Protein AF-A0A7V9GVI2-F1 (afdb_monomer_lite)

Foldseek 3Di:
DDDDDDDPDPDPVVVVVVVQWQKFKEKEWEFADAQVLLVVLLVQLQVLCVVLVKHWPDKDWDDDPVGIKIKTKIKGFPVCVVVSVVSSCVSGPTPDMDMDMDTCSVVLVVLVVQLVVLVVVLVVLVVVLVVDPDPVSNVVSVVVNVVSVVSNVVSVVVNVVSVRSRRIYMYMYIYGHCPDPPDDVPDPPVVPVVVVVVVVVVVVVVVVVVVVVVVVVVVVVVVVVVVVVVVVPPPD

pLDDT: mean 81.32, std 19.32, range [38.66, 98.62]

Structure (mmCIF, N/CA/C/O backbone):
data_AF-A0A7V9GVI2-F1
#
_entry.id   AF-A0A7V9GVI2-F1
#
loop_
_atom_site.group_PDB
_atom_site.id
_atom_site.type_symbol
_atom_site.label_atom_id
_atom_site.label_alt_id
_atom_site.label_comp_id
_atom_site.label_asym_id
_atom_site.label_entity_id
_atom_site.label_seq_id
_atom_site.pdbx_PDB_ins_code
_atom_site.Cartn_x
_atom_site.Cartn_y
_atom_s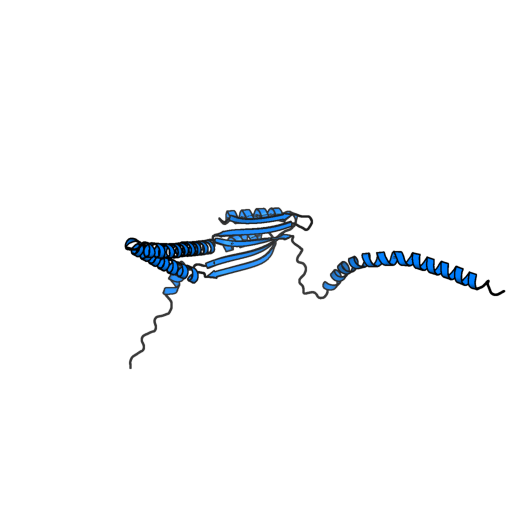ite.Cartn_z
_atom_site.occupancy
_atom_site.B_iso_or_equiv
_atom_site.auth_seq_id
_atom_site.auth_comp_id
_atom_site.auth_asym_id
_atom_site.auth_atom_id
_atom_site.pdbx_PDB_model_num
ATOM 1 N N . MET A 1 1 ? 3.889 -54.927 27.445 1.00 49.50 1 MET A N 1
ATOM 2 C CA . MET A 1 1 ? 4.567 -54.287 26.298 1.00 49.50 1 MET A CA 1
ATOM 3 C C . MET A 1 1 ? 3.510 -53.467 25.580 1.00 49.50 1 MET A C 1
ATOM 5 O O . MET A 1 1 ? 2.659 -54.050 24.928 1.00 49.50 1 MET A O 1
ATOM 9 N N . ILE A 1 2 ? 3.454 -52.160 25.838 1.00 49.53 2 ILE A N 1
ATOM 10 C CA . ILE A 1 2 ? 2.466 -51.256 25.232 1.00 49.53 2 ILE A CA 1
ATOM 11 C C . ILE A 1 2 ? 3.161 -50.657 24.010 1.00 49.53 2 ILE A C 1
ATOM 13 O O . ILE A 1 2 ? 4.188 -49.998 24.161 1.00 49.53 2 ILE A O 1
ATOM 17 N N . LEU A 1 3 ? 2.673 -50.986 22.814 1.00 59.88 3 LEU A N 1
ATOM 18 C CA . LEU A 1 3 ? 3.156 -50.400 21.564 1.00 59.88 3 LEU A CA 1
ATOM 19 C C . LEU A 1 3 ? 2.830 -48.896 21.579 1.00 59.88 3 LEU A C 1
ATOM 21 O O . LEU A 1 3 ? 1.688 -48.555 21.887 1.00 59.88 3 LEU A O 1
ATOM 25 N N . PRO A 1 4 ? 3.788 -47.998 21.293 1.00 61.03 4 PRO A N 1
ATOM 26 C CA . PRO A 1 4 ? 3.480 -46.581 21.145 1.00 61.03 4 PRO A CA 1
ATOM 27 C C . PRO A 1 4 ? 2.526 -46.395 19.960 1.00 61.03 4 PRO A C 1
ATOM 29 O O . PRO A 1 4 ? 2.734 -46.989 18.900 1.00 61.03 4 PRO A O 1
ATOM 32 N N . GLU A 1 5 ? 1.473 -45.598 20.150 1.00 64.69 5 GLU A N 1
ATOM 33 C CA . GLU A 1 5 ? 0.549 -45.270 19.066 1.00 64.69 5 GLU A CA 1
ATOM 34 C C . GLU A 1 5 ? 1.287 -44.562 17.920 1.00 64.69 5 GLU A C 1
ATOM 36 O O . GLU A 1 5 ? 2.210 -43.775 18.169 1.00 64.69 5 GLU A O 1
ATOM 41 N N . PRO A 1 6 ? 0.911 -44.842 16.659 1.00 70.12 6 PRO A N 1
ATOM 42 C CA . PRO A 1 6 ? 1.499 -44.175 15.512 1.00 70.12 6 PRO A CA 1
ATOM 43 C C . PRO A 1 6 ? 1.238 -42.672 15.607 1.00 70.12 6 PRO A C 1
ATOM 45 O O . PRO A 1 6 ? 0.098 -42.223 15.715 1.00 70.12 6 PRO A O 1
ATOM 48 N N . VAL A 1 7 ? 2.316 -41.893 15.554 1.00 68.88 7 VAL A N 1
ATOM 49 C CA . VAL A 1 7 ? 2.248 -40.435 15.455 1.00 68.88 7 VAL A CA 1
ATOM 50 C C . VAL A 1 7 ? 1.474 -40.096 14.173 1.00 68.88 7 VAL A C 1
ATOM 52 O O . VAL A 1 7 ? 1.856 -40.600 13.111 1.00 68.88 7 VAL A O 1
ATOM 55 N N . PRO A 1 8 ? 0.391 -39.297 14.227 1.00 63.84 8 PRO A N 1
ATOM 56 C CA . PRO A 1 8 ? -0.329 -38.915 13.020 1.00 63.84 8 PRO A CA 1
ATOM 57 C C . PRO A 1 8 ? 0.618 -38.162 12.070 1.00 63.84 8 PRO A C 1
ATOM 59 O O . PRO A 1 8 ? 1.460 -37.384 12.535 1.00 63.84 8 PRO A O 1
ATOM 62 N N . PRO A 1 9 ? 0.522 -38.396 10.748 1.00 61.12 9 PRO A N 1
ATOM 63 C CA . PRO A 1 9 ? 1.371 -37.724 9.778 1.00 61.12 9 PRO A CA 1
ATOM 64 C C . PRO A 1 9 ? 1.154 -36.205 9.867 1.00 61.12 9 PRO A C 1
ATOM 66 O O . PRO A 1 9 ? 0.009 -35.748 9.892 1.00 61.12 9 PRO A O 1
ATOM 69 N N . PRO A 1 10 ? 2.223 -35.395 9.918 1.00 55.84 10 PRO A N 1
ATOM 70 C CA . PRO A 1 10 ? 2.070 -33.953 9.888 1.00 55.84 10 PRO A CA 1
ATOM 71 C C . PRO A 1 10 ? 1.586 -33.520 8.498 1.00 55.84 10 PRO A C 1
ATOM 73 O O . PRO A 1 10 ? 2.319 -33.664 7.522 1.00 55.84 10 PRO A O 1
ATOM 76 N N . GLY A 1 11 ? 0.389 -32.925 8.423 1.00 49.78 11 GLY A N 1
ATOM 77 C CA . GLY A 1 11 ? 0.140 -31.890 7.418 1.00 49.78 11 GLY A CA 1
ATOM 78 C C . GLY A 1 11 ? -1.097 -31.953 6.526 1.00 49.78 11 GLY A C 1
ATOM 79 O O . GLY A 1 11 ? -0.977 -31.580 5.363 1.00 49.78 11 GLY A O 1
ATOM 80 N N . GLU A 1 12 ? -2.284 -32.290 7.034 1.00 40.03 12 GLU A N 1
ATOM 81 C CA . GLU A 1 12 ? -3.529 -31.959 6.306 1.00 40.03 12 GLU A CA 1
ATOM 82 C C . GLU A 1 12 ? -3.992 -30.498 6.534 1.00 40.03 12 GLU A C 1
ATOM 84 O O . GLU A 1 12 ? -4.690 -29.938 5.692 1.00 40.03 12 GLU A O 1
ATOM 89 N N . ASP A 1 13 ? -3.491 -29.811 7.572 1.00 45.03 13 ASP A N 1
ATOM 90 C CA . ASP A 1 13 ? -3.819 -28.398 7.867 1.00 45.03 13 ASP A CA 1
ATOM 91 C C . ASP A 1 13 ? -3.074 -27.361 6.995 1.00 45.03 13 ASP A C 1
ATOM 93 O O . ASP A 1 13 ? -3.404 -26.172 7.006 1.00 45.03 13 ASP A O 1
ATOM 97 N N . PHE A 1 14 ? -2.073 -27.760 6.200 1.00 43.06 14 PHE A N 1
ATOM 98 C CA . PHE A 1 14 ? -1.334 -26.806 5.354 1.00 43.06 14 PHE A CA 1
ATOM 99 C C . PHE A 1 14 ? -2.111 -26.372 4.099 1.00 43.06 14 PHE A C 1
ATOM 101 O O . PHE A 1 14 ? -1.816 -25.315 3.537 1.00 43.06 14 PHE A O 1
ATOM 108 N N . ALA A 1 15 ? -3.118 -27.143 3.674 1.00 43.28 15 ALA A N 1
ATOM 109 C CA . ALA A 1 15 ? -3.916 -26.837 2.485 1.00 43.28 15 ALA A CA 1
ATOM 110 C C . ALA A 1 15 ? -4.939 -25.708 2.726 1.00 43.28 15 ALA A C 1
ATOM 112 O O . ALA A 1 15 ? -5.189 -24.893 1.833 1.00 43.28 15 ALA A O 1
ATOM 113 N N . ASP A 1 16 ? -5.478 -25.590 3.944 1.00 46.56 16 ASP A N 1
ATOM 114 C CA . ASP A 1 16 ? -6.383 -24.490 4.304 1.00 46.56 16 ASP A CA 1
ATOM 115 C C . ASP A 1 16 ? -5.634 -23.193 4.653 1.00 46.56 16 ASP A C 1
ATOM 117 O O . ASP A 1 16 ? -6.154 -22.094 4.432 1.00 46.56 16 ASP A O 1
ATOM 121 N N . GLY A 1 17 ? -4.364 -23.297 5.063 1.00 48.38 17 GLY A N 1
ATOM 122 C CA . GLY A 1 17 ? -3.463 -22.156 5.237 1.00 48.38 17 GLY A CA 1
ATOM 123 C C . GLY A 1 17 ? -3.070 -21.455 3.926 1.00 48.38 17 GLY A C 1
ATOM 124 O O . GLY A 1 17 ? -2.819 -20.251 3.927 1.00 48.38 17 GLY A O 1
ATOM 125 N N . GLU A 1 18 ? -3.046 -22.153 2.782 1.00 51.19 18 GLU A N 1
ATOM 126 C CA . GLU A 1 18 ? -2.760 -21.537 1.471 1.00 51.19 18 GLU A CA 1
ATOM 127 C C . GLU A 1 18 ? -3.859 -20.556 1.034 1.00 51.19 18 GLU A C 1
ATOM 129 O O . GLU A 1 18 ? -3.563 -19.479 0.516 1.00 51.19 18 GLU A O 1
ATOM 134 N N . ARG A 1 19 ? -5.134 -20.889 1.283 1.00 53.81 19 ARG A N 1
ATOM 135 C CA . ARG A 1 19 ? -6.287 -20.089 0.825 1.00 53.81 19 ARG A CA 1
ATOM 136 C C . ARG A 1 19 ? -6.527 -18.818 1.641 1.00 53.81 19 ARG A C 1
ATOM 138 O O . ARG A 1 19 ? -7.254 -17.938 1.184 1.00 53.81 19 ARG A O 1
ATOM 145 N N . GLN A 1 20 ? -5.907 -18.695 2.816 1.00 69.50 20 GLN A N 1
ATOM 146 C CA . GLN A 1 20 ? -6.012 -17.509 3.676 1.00 69.50 20 GLN A CA 1
ATOM 147 C C . GLN A 1 20 ? -4.724 -16.684 3.758 1.00 69.50 20 GLN A C 1
ATOM 149 O O . GLN A 1 20 ? -4.713 -15.641 4.420 1.00 69.50 20 GLN A O 1
ATOM 154 N N . ARG A 1 21 ? -3.649 -17.104 3.076 1.00 86.69 21 ARG A N 1
ATOM 155 C CA . ARG A 1 21 ? -2.378 -16.382 3.103 1.00 86.69 21 ARG A CA 1
ATOM 156 C C . ARG A 1 21 ? -2.528 -14.977 2.525 1.00 86.69 21 ARG A C 1
ATOM 158 O O . ARG A 1 21 ? -2.987 -14.767 1.403 1.00 86.69 21 ARG A O 1
ATOM 165 N N . ARG A 1 22 ? -2.108 -13.992 3.311 1.00 91.62 22 ARG A N 1
ATOM 166 C CA . ARG A 1 22 ? -2.033 -12.583 2.936 1.00 91.62 22 ARG A CA 1
ATOM 167 C C . ARG A 1 22 ? -0.581 -12.273 2.618 1.00 91.62 22 ARG A C 1
ATOM 169 O O . ARG A 1 22 ? 0.210 -12.053 3.525 1.00 91.62 22 ARG A O 1
ATOM 176 N N . VAL A 1 23 ? -0.241 -12.248 1.333 1.00 93.75 23 VAL A N 1
ATOM 177 C CA . VAL A 1 23 ? 1.111 -11.917 0.869 1.00 93.75 23 VAL A CA 1
ATOM 178 C C . VAL A 1 23 ? 1.082 -10.579 0.149 1.00 93.75 23 VAL A C 1
ATOM 180 O O . VAL A 1 23 ? 0.412 -10.425 -0.869 1.00 93.75 23 VAL A O 1
ATOM 183 N N . GLU A 1 24 ? 1.814 -9.614 0.678 1.00 94.88 24 GLU A N 1
ATOM 184 C CA . GLU A 1 24 ? 2.110 -8.370 -0.015 1.00 94.88 24 GLU A CA 1
ATOM 185 C C . GLU A 1 24 ? 3.214 -8.600 -1.032 1.00 94.88 24 GLU A C 1
ATOM 187 O O . GLU A 1 24 ? 4.183 -9.317 -0.768 1.00 94.88 24 GLU A O 1
ATOM 192 N N . ARG A 1 25 ? 3.069 -7.985 -2.202 1.00 95.56 25 ARG A N 1
ATOM 193 C CA . ARG A 1 25 ? 4.044 -8.099 -3.279 1.00 95.56 25 ARG A CA 1
ATOM 194 C C . ARG A 1 25 ? 4.442 -6.716 -3.754 1.00 95.56 25 ARG A C 1
ATOM 196 O O . ARG A 1 25 ? 3.592 -5.851 -3.949 1.00 95.56 25 ARG A O 1
ATOM 203 N N . SER A 1 26 ? 5.731 -6.529 -3.969 1.00 95.56 26 SER A N 1
ATOM 204 C CA . SER A 1 26 ? 6.260 -5.311 -4.563 1.00 95.56 26 SER A CA 1
ATOM 205 C C . SER A 1 26 ? 7.374 -5.639 -5.538 1.00 95.56 26 SER A C 1
ATOM 207 O O . SER A 1 26 ? 8.042 -6.670 -5.421 1.00 95.56 26 SER A O 1
ATOM 209 N N . ALA A 1 27 ? 7.557 -4.778 -6.526 1.00 95.75 27 ALA A N 1
ATOM 210 C CA . ALA A 1 27 ? 8.639 -4.891 -7.480 1.00 95.75 27 ALA A CA 1
ATOM 211 C C . ALA A 1 27 ? 9.200 -3.514 -7.821 1.00 95.75 27 ALA A C 1
ATOM 213 O O . ALA A 1 27 ? 8.505 -2.506 -7.730 1.00 95.75 27 ALA A O 1
ATOM 214 N N . SER A 1 28 ? 10.463 -3.493 -8.221 1.00 96.19 28 SER A N 1
ATOM 215 C CA . SER A 1 28 ? 11.092 -2.331 -8.828 1.00 96.19 28 SER A CA 1
ATOM 216 C C . SER A 1 28 ? 11.783 -2.748 -10.118 1.00 96.19 28 SER A C 1
ATOM 218 O O . SER A 1 28 ? 12.354 -3.842 -10.189 1.00 96.19 28 SER A O 1
ATOM 220 N N . ILE A 1 29 ? 11.713 -1.898 -11.134 1.00 96.12 29 ILE A N 1
ATOM 221 C CA . ILE A 1 29 ? 12.377 -2.101 -12.419 1.00 96.12 29 ILE A CA 1
ATOM 222 C C . ILE A 1 29 ? 12.988 -0.785 -12.889 1.00 96.12 29 ILE A C 1
ATOM 224 O O . ILE A 1 29 ? 12.327 0.252 -12.849 1.00 96.12 29 ILE A O 1
ATOM 228 N N . THR A 1 30 ? 14.244 -0.848 -13.317 1.00 95.75 30 THR A N 1
ATOM 229 C CA . THR A 1 30 ? 14.928 0.253 -13.996 1.00 95.75 30 THR A CA 1
ATOM 230 C C . THR A 1 30 ? 15.003 -0.081 -15.475 1.00 95.75 30 THR A C 1
ATOM 232 O O . THR A 1 30 ? 15.469 -1.162 -15.850 1.00 95.75 30 THR A O 1
ATOM 235 N N . LEU A 1 31 ? 14.503 0.837 -16.289 1.00 94.25 31 LEU A N 1
ATOM 236 C CA . LEU A 1 31 ? 14.439 0.752 -17.734 1.00 94.25 31 LEU A CA 1
ATOM 237 C C . LEU A 1 31 ? 15.340 1.831 -18.333 1.00 94.25 31 LEU A C 1
ATOM 239 O O . LEU A 1 31 ? 15.198 3.002 -17.991 1.00 94.25 31 LEU A O 1
ATOM 243 N N . ALA A 1 32 ? 16.213 1.439 -19.250 1.00 92.69 32 ALA A N 1
ATOM 244 C CA . ALA A 1 32 ? 17.038 2.326 -20.052 1.00 92.69 32 ALA A CA 1
ATOM 245 C C . ALA A 1 32 ? 16.461 2.429 -21.465 1.00 92.69 32 ALA A C 1
ATOM 247 O O . ALA A 1 32 ? 16.300 1.419 -22.158 1.00 92.69 32 ALA A O 1
ATOM 248 N N . ALA A 1 33 ? 16.140 3.648 -21.892 1.00 90.81 33 ALA A N 1
ATOM 249 C CA . ALA A 1 33 ? 15.634 3.930 -23.231 1.00 90.81 33 ALA A CA 1
ATOM 250 C C . ALA A 1 33 ? 16.480 5.004 -23.923 1.00 90.81 33 ALA A C 1
ATOM 252 O O . ALA A 1 33 ? 17.037 5.895 -23.279 1.00 90.81 33 ALA A O 1
ATOM 253 N N . GLY A 1 34 ? 16.552 4.941 -25.254 1.00 87.06 34 GLY A N 1
ATOM 254 C CA . GLY A 1 34 ? 17.134 6.019 -26.050 1.00 87.06 34 GLY A CA 1
ATOM 255 C C . GLY A 1 34 ? 16.359 7.328 -25.868 1.00 87.06 34 GLY A C 1
ATOM 256 O O . GLY A 1 34 ? 15.168 7.316 -25.554 1.00 87.06 34 GLY A O 1
ATOM 257 N N . GLU A 1 35 ? 17.022 8.462 -26.089 1.00 82.31 35 GLU A N 1
ATOM 258 C CA . GLU A 1 35 ? 16.457 9.801 -25.854 1.00 82.31 35 GLU A CA 1
ATOM 259 C C . GLU A 1 35 ? 15.119 10.026 -26.583 1.00 82.31 35 GLU A C 1
ATOM 261 O O . GLU A 1 35 ? 14.151 10.488 -25.980 1.00 82.31 35 GLU A O 1
ATOM 266 N N . ASP A 1 36 ? 15.024 9.575 -27.836 1.00 83.94 36 ASP A N 1
ATOM 267 C CA . ASP A 1 36 ? 13.812 9.672 -28.662 1.00 83.94 36 ASP A CA 1
ATOM 268 C C . ASP A 1 36 ? 12.693 8.689 -28.253 1.00 83.94 36 ASP A C 1
ATOM 270 O O . ASP A 1 36 ? 11.537 8.827 -28.673 1.00 83.94 36 ASP A O 1
ATOM 274 N N . ASP A 1 37 ? 13.017 7.679 -27.443 1.00 88.06 37 ASP A N 1
ATOM 275 C CA . ASP A 1 37 ? 12.110 6.597 -27.058 1.00 88.06 37 ASP A CA 1
ATOM 276 C C . ASP A 1 37 ? 11.599 6.716 -25.619 1.00 88.06 37 ASP A C 1
ATOM 278 O O . ASP A 1 37 ? 10.598 6.081 -25.286 1.00 88.06 37 ASP A O 1
ATOM 282 N N . ILE A 1 38 ? 12.179 7.587 -24.788 1.00 87.56 38 ILE A N 1
ATOM 283 C CA . ILE A 1 38 ? 11.733 7.814 -23.401 1.00 87.56 38 ILE A CA 1
ATOM 284 C C . ILE A 1 38 ? 10.252 8.205 -23.340 1.00 87.56 38 ILE A C 1
ATOM 286 O O . ILE A 1 38 ? 9.489 7.646 -22.550 1.00 87.56 38 ILE A O 1
ATOM 290 N N . GLY A 1 39 ? 9.800 9.097 -24.226 1.00 87.69 39 GLY A N 1
ATOM 291 C CA . GLY A 1 39 ? 8.384 9.467 -24.305 1.00 87.69 39 GLY A CA 1
ATOM 292 C C . GLY A 1 39 ? 7.477 8.286 -24.683 1.00 87.69 39 GLY A C 1
ATOM 293 O O . GLY A 1 39 ? 6.382 8.132 -24.134 1.00 87.69 39 GLY A O 1
ATOM 294 N N . LYS A 1 40 ? 7.937 7.405 -25.582 1.00 90.88 40 LYS A N 1
ATOM 295 C CA . LYS A 1 40 ? 7.192 6.201 -25.991 1.00 90.88 40 LYS A CA 1
ATOM 296 C C . LYS A 1 40 ? 7.158 5.158 -24.875 1.00 90.88 40 LYS A C 1
ATOM 298 O O . LYS A 1 40 ? 6.107 4.550 -24.663 1.00 90.88 40 LYS A O 1
ATOM 303 N N . ALA A 1 41 ? 8.267 4.981 -24.159 1.00 92.69 41 ALA A N 1
ATOM 304 C CA . ALA A 1 41 ? 8.377 4.095 -23.007 1.00 92.69 41 ALA A CA 1
ATOM 305 C C . ALA A 1 41 ? 7.458 4.566 -21.871 1.00 92.69 41 ALA A C 1
ATOM 307 O O . ALA A 1 41 ? 6.658 3.773 -21.380 1.00 92.69 41 ALA A O 1
ATOM 308 N N . ALA A 1 42 ? 7.452 5.864 -21.545 1.00 91.56 42 ALA A N 1
ATOM 309 C CA . ALA A 1 42 ? 6.530 6.461 -20.574 1.00 91.56 42 ALA A CA 1
ATOM 310 C C . ALA A 1 42 ? 5.053 6.196 -20.925 1.00 91.56 42 ALA A C 1
ATOM 312 O O . ALA A 1 42 ? 4.277 5.712 -20.097 1.00 91.56 42 ALA A O 1
ATOM 313 N N . ALA A 1 43 ? 4.661 6.422 -22.184 1.00 92.50 43 ALA A N 1
ATOM 314 C CA . ALA A 1 43 ? 3.314 6.094 -22.657 1.00 92.50 43 ALA A CA 1
ATOM 315 C C . ALA A 1 43 ? 3.036 4.575 -22.674 1.00 92.50 43 ALA A C 1
ATOM 317 O O . ALA A 1 43 ? 1.893 4.135 -22.535 1.00 92.50 43 ALA A O 1
ATOM 318 N N . GLY A 1 44 ? 4.062 3.746 -22.871 1.00 94.88 44 GLY A N 1
ATOM 319 C CA . GLY A 1 44 ? 3.998 2.290 -22.742 1.00 94.88 44 GLY A CA 1
ATOM 320 C C . GLY A 1 44 ? 3.692 1.847 -21.314 1.00 94.88 44 GLY A C 1
ATOM 321 O O . GLY A 1 44 ? 2.779 1.050 -21.117 1.00 94.88 44 GLY A O 1
ATOM 322 N N . ILE A 1 45 ? 4.379 2.423 -20.324 1.00 94.62 45 ILE A N 1
ATOM 323 C CA . ILE A 1 45 ? 4.199 2.123 -18.896 1.00 94.62 45 ILE A CA 1
ATOM 324 C C . ILE A 1 45 ? 2.740 2.353 -18.483 1.00 94.62 45 ILE A C 1
ATOM 326 O O . ILE A 1 45 ? 2.125 1.481 -17.865 1.00 94.62 45 ILE A O 1
ATOM 330 N N . ALA A 1 46 ? 2.151 3.481 -18.892 1.00 93.25 46 ALA A N 1
ATOM 331 C CA . ALA A 1 46 ? 0.744 3.775 -18.626 1.00 93.25 46 ALA A CA 1
ATOM 332 C C . ALA A 1 46 ? -0.209 2.747 -19.256 1.00 93.25 46 ALA A C 1
ATOM 334 O O . ALA A 1 46 ? -1.122 2.255 -18.592 1.00 93.25 46 ALA A O 1
ATOM 335 N N . ARG A 1 47 ? 0.044 2.348 -20.509 1.00 95.69 47 ARG A N 1
ATOM 336 C CA . ARG A 1 47 ? -0.761 1.327 -21.196 1.00 95.69 47 ARG A CA 1
ATOM 337 C C . ARG A 1 47 ? -0.669 -0.038 -20.520 1.00 95.69 47 ARG A C 1
ATOM 339 O O . ARG A 1 47 ? -1.692 -0.705 -20.385 1.00 95.69 47 ARG A O 1
ATOM 346 N N . VAL A 1 48 ? 0.518 -0.450 -20.070 1.00 95.50 48 VAL A N 1
ATOM 347 C CA . VAL A 1 48 ? 0.687 -1.712 -19.331 1.00 95.50 48 VAL A CA 1
ATOM 348 C C . VAL A 1 48 ? -0.108 -1.677 -18.025 1.00 95.50 48 VAL A C 1
ATOM 350 O O . VAL A 1 48 ? -0.800 -2.646 -17.707 1.00 95.50 48 VAL A O 1
ATOM 353 N N . ALA A 1 49 ? -0.077 -0.551 -17.302 1.00 93.81 49 ALA A N 1
ATOM 354 C CA . ALA A 1 49 ? -0.874 -0.365 -16.089 1.00 93.81 49 ALA A CA 1
ATOM 355 C C . ALA A 1 49 ? -2.363 -0.645 -16.351 1.00 93.81 49 ALA A C 1
ATOM 357 O O . ALA A 1 49 ? -2.971 -1.470 -15.669 1.00 93.81 49 ALA A O 1
ATOM 358 N N . GLU A 1 50 ? -2.931 -0.008 -17.377 1.00 93.75 50 GLU A N 1
ATOM 359 C CA . GLU A 1 50 ? -4.343 -0.140 -17.743 1.00 93.75 50 GLU A CA 1
ATOM 360 C C . GLU A 1 50 ? -4.696 -1.556 -18.221 1.00 93.75 50 GLU A C 1
ATOM 362 O O . GLU A 1 50 ? -5.674 -2.151 -17.756 1.00 93.75 50 GLU A O 1
ATOM 367 N N . GLN A 1 51 ? -3.877 -2.142 -19.101 1.00 95.81 51 GLN A N 1
ATOM 368 C CA . GLN A 1 51 ? -4.087 -3.494 -19.637 1.00 95.81 51 GLN A CA 1
ATOM 369 C C . GLN A 1 51 ? -4.096 -4.555 -18.536 1.00 95.81 51 GLN A C 1
ATOM 371 O O . GLN A 1 51 ? -4.891 -5.499 -18.569 1.00 95.81 51 GLN A O 1
ATOM 376 N N . ARG A 1 52 ? -3.254 -4.374 -17.517 1.00 95.81 52 ARG A N 1
ATOM 377 C CA . ARG A 1 52 ? -3.161 -5.266 -16.357 1.00 95.81 52 ARG A CA 1
ATOM 378 C C . ARG A 1 52 ? -4.165 -4.921 -15.258 1.00 95.81 52 ARG A C 1
ATOM 380 O O . ARG A 1 52 ? -4.049 -5.425 -14.143 1.00 95.81 52 ARG A O 1
ATOM 387 N N . LYS A 1 53 ? -5.191 -4.115 -15.572 1.00 94.19 53 LYS A N 1
ATOM 388 C CA . LYS A 1 53 ? -6.258 -3.686 -14.647 1.00 94.19 53 LYS A CA 1
ATOM 389 C C . LYS A 1 53 ? -5.707 -2.996 -13.395 1.00 94.19 53 LYS A C 1
ATOM 391 O O . LYS A 1 53 ? -6.278 -3.114 -12.308 1.00 94.19 53 LYS A O 1
ATOM 396 N N . GLY A 1 54 ? -4.561 -2.347 -13.548 1.00 94.31 54 GLY A N 1
ATOM 397 C CA . GLY A 1 54 ? -3.932 -1.502 -12.558 1.00 94.31 54 GLY A CA 1
ATOM 398 C C . GLY A 1 54 ? -4.198 -0.027 -12.818 1.00 94.31 54 GLY A C 1
ATOM 399 O O . GLY A 1 54 ? -5.007 0.349 -13.664 1.00 94.31 54 GLY A O 1
ATOM 400 N N . TYR A 1 55 ? -3.512 0.809 -12.054 1.00 94.94 55 TYR A N 1
ATOM 401 C CA . TYR A 1 55 ? -3.564 2.258 -12.168 1.00 94.94 55 TYR A CA 1
ATOM 402 C C . TYR A 1 55 ? -2.227 2.870 -11.749 1.00 94.94 55 TYR A C 1
ATOM 404 O O . TYR A 1 55 ? -1.450 2.261 -11.008 1.00 94.94 55 TYR A O 1
ATOM 412 N N . ILE A 1 56 ? -1.969 4.086 -12.218 1.00 95.81 56 ILE A N 1
ATOM 413 C CA . ILE A 1 56 ? -0.801 4.872 -11.827 1.00 95.81 56 ILE A CA 1
ATOM 414 C C . ILE A 1 56 ? -1.135 5.637 -10.542 1.00 95.81 56 ILE A C 1
ATOM 416 O O . ILE A 1 56 ? -2.175 6.286 -10.447 1.00 95.81 56 ILE A O 1
ATOM 420 N N . VAL A 1 57 ? -0.261 5.529 -9.545 1.00 95.50 57 VAL A N 1
ATOM 421 C CA . VAL A 1 57 ? -0.326 6.277 -8.284 1.00 95.50 57 VAL A CA 1
ATOM 422 C C . VAL A 1 57 ? 0.353 7.631 -8.445 1.00 95.50 57 VAL A C 1
ATOM 424 O O . VAL A 1 57 ? -0.221 8.653 -8.078 1.00 95.50 57 VAL A O 1
ATOM 427 N N . SER A 1 58 ? 1.555 7.631 -9.014 1.00 94.50 58 SER A N 1
ATOM 428 C CA . SER A 1 58 ? 2.327 8.829 -9.327 1.00 94.50 58 SER A CA 1
ATOM 429 C C . SER A 1 58 ? 3.127 8.616 -10.606 1.00 94.50 58 SER A C 1
ATOM 431 O O . SER A 1 58 ? 3.473 7.490 -10.971 1.00 94.50 58 SER A O 1
ATOM 433 N N . SER A 1 59 ? 3.374 9.714 -11.307 1.00 93.88 59 SER A N 1
ATOM 434 C CA . SER A 1 59 ? 4.124 9.748 -12.551 1.00 93.88 59 SER A CA 1
ATOM 435 C C . SER A 1 59 ? 4.817 11.091 -12.627 1.00 93.88 59 SER A C 1
ATOM 437 O O . SER A 1 59 ? 4.156 12.123 -12.722 1.00 93.88 59 SER A O 1
ATOM 439 N N . ASP A 1 60 ? 6.135 11.049 -12.662 1.00 91.75 60 ASP A N 1
ATOM 440 C CA . ASP A 1 60 ? 6.992 12.211 -12.785 1.00 91.75 60 ASP A CA 1
ATOM 441 C C . ASP A 1 60 ? 7.909 11.959 -13.974 1.00 91.75 60 ASP A C 1
ATOM 443 O O . ASP A 1 60 ? 8.624 10.960 -14.011 1.00 91.75 60 ASP A O 1
ATOM 447 N N . LEU A 1 61 ? 7.851 12.833 -14.975 1.00 89.12 61 LEU A N 1
ATOM 448 C CA . LEU A 1 61 ? 8.697 12.767 -16.160 1.00 89.12 61 LEU A CA 1
ATOM 449 C C . LEU A 1 61 ? 9.409 14.107 -16.298 1.00 89.12 61 LEU A C 1
ATOM 451 O O . LEU A 1 61 ? 8.763 15.149 -16.408 1.00 89.12 61 LEU A O 1
ATOM 455 N N . SER A 1 62 ? 10.733 14.064 -16.280 1.00 84.69 62 SER A N 1
ATOM 456 C CA . SER A 1 62 ? 11.598 15.206 -16.525 1.00 84.69 62 SER A CA 1
ATOM 457 C C . SER A 1 62 ? 12.218 15.072 -17.908 1.00 84.69 62 SER A C 1
ATOM 459 O O . SER A 1 62 ? 12.664 14.000 -18.315 1.00 84.69 62 SER A O 1
ATOM 461 N N . THR A 1 63 ? 12.229 16.163 -18.661 1.00 75.38 63 THR A N 1
ATOM 462 C CA . THR A 1 63 ? 12.855 16.243 -19.982 1.00 75.38 63 THR A CA 1
ATOM 463 C C . THR A 1 63 ? 13.583 17.578 -20.020 1.00 75.38 63 THR A C 1
ATOM 465 O O . THR A 1 63 ? 12.957 18.616 -20.226 1.00 75.38 63 THR A O 1
ATOM 468 N N . GLY A 1 64 ? 14.875 17.562 -19.692 1.00 70.50 64 GLY A N 1
ATOM 469 C CA . GLY A 1 64 ? 15.730 18.751 -19.633 1.00 70.50 64 GLY A CA 1
ATOM 470 C C . GLY A 1 64 ? 17.009 18.576 -20.451 1.00 70.50 64 GLY A C 1
ATOM 471 O O . GLY A 1 64 ? 17.242 17.510 -21.016 1.00 70.50 64 GLY A O 1
ATOM 472 N N . GLU A 1 65 ? 17.843 19.620 -20.499 1.00 61.28 65 GLU A N 1
ATOM 473 C CA . GLU A 1 65 ? 19.131 19.605 -21.221 1.00 61.28 65 GLU A CA 1
ATOM 474 C C . GLU A 1 65 ? 20.098 18.526 -20.701 1.00 61.28 65 GLU A C 1
ATOM 476 O O . GLU A 1 65 ? 20.888 17.991 -21.475 1.00 61.28 65 GLU A O 1
ATOM 481 N N . ASP A 1 66 ? 19.977 18.142 -19.426 1.00 64.75 66 ASP A N 1
ATOM 482 C CA . ASP A 1 66 ? 20.795 17.101 -18.785 1.00 64.75 66 ASP A CA 1
ATOM 483 C C . ASP A 1 66 ? 20.310 15.663 -19.080 1.00 64.75 66 ASP A C 1
ATOM 485 O O . ASP A 1 66 ? 20.885 14.690 -18.592 1.00 64.75 66 ASP A O 1
ATOM 489 N N . GLY A 1 67 ? 19.250 15.513 -19.882 1.00 69.19 67 GLY A N 1
ATOM 490 C CA . GLY A 1 67 ? 18.649 14.235 -20.255 1.00 69.19 67 GLY A CA 1
ATOM 491 C C . GLY A 1 67 ? 17.203 14.085 -19.787 1.00 69.19 67 GLY A C 1
ATOM 492 O O . GLY A 1 67 ? 16.689 14.842 -18.958 1.00 69.19 67 GLY A O 1
ATOM 493 N N . ALA A 1 68 ? 16.523 13.086 -20.350 1.00 80.69 68 ALA A N 1
ATOM 494 C CA . ALA A 1 68 ? 15.175 12.725 -19.944 1.00 80.69 68 ALA A CA 1
ATOM 495 C C . ALA A 1 68 ? 15.208 11.546 -18.961 1.00 80.69 68 ALA A C 1
ATOM 497 O O . ALA A 1 68 ? 15.958 10.586 -19.132 1.00 80.69 68 ALA A O 1
ATOM 498 N N . SER A 1 69 ? 14.405 11.640 -17.908 1.00 86.56 69 SER A N 1
ATOM 499 C CA . SER A 1 69 ? 14.259 10.606 -16.886 1.00 86.56 69 SER A CA 1
ATOM 500 C C . SER A 1 69 ? 12.847 10.634 -16.325 1.00 86.56 69 SER A C 1
ATOM 502 O O . SER A 1 69 ? 12.159 11.656 -16.375 1.00 86.56 69 SER A O 1
ATOM 504 N N . GLY A 1 70 ? 12.378 9.508 -15.805 1.00 91.00 70 GLY A N 1
ATOM 505 C CA . GLY A 1 70 ? 11.045 9.422 -15.234 1.00 91.00 70 GLY A CA 1
ATOM 506 C C . GLY A 1 70 ? 10.952 8.422 -14.098 1.00 91.00 70 GLY A C 1
ATOM 507 O O . GLY A 1 70 ? 11.670 7.428 -14.056 1.00 91.00 70 GLY A O 1
ATOM 508 N N . SER A 1 71 ? 10.031 8.676 -13.180 1.00 94.31 71 SER A N 1
ATOM 509 C CA . SER A 1 71 ? 9.680 7.753 -12.110 1.00 94.31 71 SER A CA 1
ATOM 510 C C . SER A 1 71 ? 8.173 7.566 -12.067 1.00 94.31 71 SER A C 1
ATOM 512 O O . SER A 1 71 ? 7.414 8.534 -12.089 1.00 94.31 71 SER A O 1
ATOM 514 N N . PHE A 1 72 ? 7.744 6.313 -12.003 1.00 96.19 72 PHE A N 1
ATOM 515 C CA . PHE A 1 72 ? 6.340 5.936 -11.993 1.00 96.19 72 PHE A CA 1
ATOM 516 C C . PHE A 1 72 ? 6.097 4.967 -10.843 1.00 96.19 72 PHE A C 1
ATOM 518 O O . PHE A 1 72 ? 6.824 3.986 -10.675 1.00 96.19 72 PHE A O 1
ATOM 525 N N . GLU A 1 73 ? 5.044 5.204 -10.069 1.00 97.19 73 GLU A N 1
ATOM 526 C CA . GLU A 1 73 ? 4.530 4.227 -9.116 1.00 97.19 73 GLU A CA 1
ATOM 527 C C . GLU A 1 73 ? 3.204 3.687 -9.639 1.00 97.19 73 GLU A C 1
ATOM 529 O O . GLU A 1 73 ? 2.247 4.429 -9.859 1.00 97.19 73 GLU A O 1
ATOM 534 N N . LEU A 1 74 ? 3.137 2.375 -9.837 1.00 96.25 74 LEU A N 1
ATOM 535 C CA . LEU A 1 74 ? 1.963 1.690 -10.349 1.00 96.25 74 LEU A CA 1
ATOM 536 C C . LEU A 1 74 ? 1.409 0.754 -9.287 1.00 96.25 74 LEU A C 1
ATOM 538 O O . LEU A 1 74 ? 2.150 0.125 -8.529 1.00 96.25 74 LEU A O 1
ATOM 542 N N . ARG A 1 75 ? 0.088 0.584 -9.288 1.00 96.81 75 ARG A N 1
ATOM 543 C CA . ARG A 1 75 ? -0.566 -0.515 -8.582 1.00 96.81 75 ARG A CA 1
ATOM 544 C C . ARG A 1 75 ? -1.295 -1.413 -9.544 1.00 96.81 75 ARG A C 1
ATOM 546 O O . ARG A 1 75 ? -2.171 -0.968 -10.274 1.00 96.81 75 ARG A O 1
ATOM 553 N N . VAL A 1 76 ? -0.973 -2.697 -9.484 1.00 96.75 76 VAL A N 1
ATOM 554 C CA . VAL A 1 76 ? -1.613 -3.744 -10.286 1.00 96.75 76 VAL A CA 1
ATOM 555 C C . VAL A 1 76 ? -2.175 -4.819 -9.363 1.00 96.75 76 VAL A C 1
ATOM 557 O O . VAL A 1 76 ? -1.636 -5.020 -8.274 1.00 96.75 76 VAL A O 1
ATOM 560 N N . PRO A 1 77 ? -3.245 -5.537 -9.733 1.00 96.56 77 PRO A N 1
ATOM 561 C CA . PRO A 1 77 ? -3.712 -6.673 -8.946 1.00 96.56 77 PRO A CA 1
ATOM 562 C C . PRO A 1 77 ? -2.565 -7.664 -8.696 1.00 96.56 77 PRO A C 1
ATOM 564 O O . PRO A 1 77 ? -1.808 -7.985 -9.608 1.00 96.56 77 PRO A O 1
ATOM 567 N N . ALA A 1 78 ? -2.436 -8.191 -7.475 1.00 93.56 78 ALA A N 1
ATOM 568 C CA . ALA A 1 78 ? -1.256 -8.964 -7.057 1.00 93.56 78 ALA A CA 1
ATOM 569 C C . ALA A 1 78 ? -0.969 -10.225 -7.905 1.00 93.56 78 ALA A C 1
ATOM 571 O O . ALA A 1 78 ? 0.164 -10.717 -7.944 1.00 93.56 78 ALA A O 1
ATOM 572 N N . ARG A 1 79 ? -1.993 -10.747 -8.592 1.00 93.25 79 ARG A N 1
ATOM 573 C CA . ARG A 1 79 ? -1.884 -11.864 -9.546 1.00 93.25 79 ARG A CA 1
ATOM 574 C C . ARG A 1 79 ? -1.280 -11.464 -10.897 1.00 93.25 79 ARG A C 1
ATOM 576 O O . ARG A 1 79 ? -0.656 -12.298 -11.536 1.00 93.25 79 ARG A O 1
ATOM 583 N N . GLU A 1 80 ? -1.437 -10.206 -11.298 1.00 95.69 80 GLU A N 1
ATOM 584 C CA . GLU A 1 80 ? -0.968 -9.673 -12.583 1.00 95.69 80 GLU A CA 1
ATOM 585 C C . GLU A 1 80 ? 0.478 -9.169 -12.507 1.00 95.69 80 GLU A C 1
ATOM 587 O O . GLU A 1 80 ? 1.062 -8.857 -13.536 1.00 95.69 80 GLU A O 1
ATOM 592 N N . LEU A 1 81 ? 1.079 -9.109 -11.310 1.00 93.94 81 LEU A N 1
ATOM 593 C CA . LEU A 1 81 ? 2.420 -8.555 -11.092 1.00 93.94 81 LEU A CA 1
ATOM 594 C C . LEU A 1 81 ? 3.471 -9.134 -12.047 1.00 93.94 81 LEU A C 1
ATOM 596 O O . LEU A 1 81 ? 4.239 -8.387 -12.642 1.00 93.94 81 LEU A O 1
ATOM 600 N N . ILE A 1 82 ? 3.514 -10.461 -12.189 1.00 93.56 82 ILE A N 1
ATOM 601 C CA . ILE A 1 82 ? 4.531 -11.127 -13.013 1.00 93.56 82 ILE A CA 1
ATOM 602 C C . ILE A 1 82 ? 4.357 -10.748 -14.486 1.00 93.56 82 ILE A C 1
ATOM 604 O O . ILE A 1 82 ? 5.347 -10.457 -15.152 1.00 93.56 82 ILE A O 1
ATOM 608 N N . ALA A 1 83 ? 3.113 -10.714 -14.966 1.00 95.31 83 ALA A N 1
ATOM 609 C CA . ALA A 1 83 ? 2.797 -10.360 -16.344 1.00 95.31 83 ALA A CA 1
ATOM 610 C C . ALA A 1 83 ? 3.050 -8.869 -16.618 1.00 95.31 83 ALA A C 1
ATOM 612 O O . ALA A 1 83 ? 3.672 -8.536 -17.616 1.00 95.31 83 ALA A O 1
ATOM 613 N N . ALA A 1 84 ? 2.667 -7.983 -15.694 1.00 95.44 84 ALA A N 1
ATOM 614 C CA . ALA A 1 84 ? 2.952 -6.553 -15.789 1.00 95.44 84 ALA A CA 1
ATOM 615 C C . ALA A 1 84 ? 4.461 -6.278 -15.852 1.00 95.44 84 ALA A C 1
ATOM 617 O O . ALA A 1 84 ? 4.914 -5.503 -16.682 1.00 95.44 84 ALA A O 1
ATOM 618 N N . MET A 1 85 ? 5.254 -6.945 -15.011 1.00 95.12 85 MET A N 1
ATOM 619 C CA . MET A 1 85 ? 6.712 -6.800 -15.018 1.00 95.12 85 MET A CA 1
ATOM 620 C C . MET A 1 85 ? 7.370 -7.337 -16.292 1.00 95.12 85 MET A C 1
ATOM 622 O O . MET A 1 85 ? 8.439 -6.857 -16.652 1.00 95.12 85 MET A O 1
ATOM 626 N N . ALA A 1 86 ? 6.780 -8.352 -16.931 1.00 94.94 86 ALA A N 1
ATOM 627 C CA . ALA A 1 86 ? 7.251 -8.843 -18.222 1.00 94.94 86 ALA A CA 1
ATOM 628 C C . ALA A 1 86 ? 6.987 -7.799 -19.313 1.00 94.94 86 ALA A C 1
ATOM 630 O O . ALA A 1 86 ? 7.936 -7.340 -19.933 1.00 94.94 86 ALA A O 1
ATOM 631 N N . ASP A 1 87 ? 5.743 -7.327 -19.436 1.00 95.50 87 ASP A N 1
ATOM 632 C CA . ASP A 1 87 ? 5.390 -6.316 -20.439 1.00 95.50 87 ASP A CA 1
ATOM 633 C C . ASP A 1 87 ? 6.186 -5.017 -20.265 1.00 95.50 87 ASP A C 1
ATOM 635 O O . ASP A 1 87 ? 6.571 -4.399 -21.248 1.00 95.50 87 ASP A O 1
ATOM 639 N N . LEU A 1 88 ? 6.438 -4.591 -19.019 1.00 94.50 88 LEU A N 1
ATOM 640 C CA . LEU A 1 88 ? 7.270 -3.418 -18.731 1.00 94.50 88 LEU A CA 1
ATOM 641 C C . LEU A 1 88 ? 8.714 -3.614 -19.204 1.00 94.50 88 LEU A C 1
ATOM 643 O O . LEU A 1 88 ? 9.322 -2.667 -19.692 1.00 94.50 88 LEU A O 1
ATOM 647 N N . GLY A 1 89 ? 9.252 -4.827 -19.066 1.00 93.06 89 GLY A N 1
ATOM 648 C CA . GLY A 1 89 ? 10.593 -5.168 -19.536 1.00 93.06 89 GLY A CA 1
ATOM 649 C C . GLY A 1 89 ? 10.712 -5.247 -21.059 1.00 93.06 89 GLY A C 1
ATOM 650 O O . GLY A 1 89 ? 11.814 -5.119 -21.574 1.00 93.06 89 GLY A O 1
ATOM 651 N N . ASP A 1 90 ? 9.598 -5.401 -21.777 1.00 93.94 90 ASP A N 1
ATOM 652 C CA . ASP A 1 90 ? 9.578 -5.391 -23.244 1.00 93.94 90 ASP A CA 1
ATOM 653 C C . ASP A 1 90 ? 9.551 -3.963 -23.824 1.00 93.94 90 ASP A C 1
ATOM 655 O O . ASP A 1 90 ? 9.718 -3.775 -25.030 1.00 93.94 90 ASP A O 1
ATOM 659 N N . LEU A 1 91 ? 9.330 -2.938 -22.987 1.00 91.75 91 LEU A N 1
ATOM 660 C CA . LEU A 1 91 ? 9.251 -1.541 -23.430 1.00 91.75 91 LEU A CA 1
ATOM 661 C C . LEU A 1 91 ? 10.621 -0.911 -23.703 1.00 91.75 91 LEU A C 1
ATOM 663 O O . LEU A 1 91 ? 10.693 0.038 -24.483 1.00 91.75 91 LEU A O 1
ATOM 667 N N . ALA A 1 92 ? 11.668 -1.373 -23.018 1.00 91.56 92 ALA A N 1
ATOM 668 C CA . ALA A 1 92 ? 13.007 -0.792 -23.046 1.00 91.56 92 ALA A CA 1
ATOM 669 C C . ALA A 1 92 ? 14.038 -1.765 -22.440 1.00 91.56 92 ALA A C 1
ATOM 671 O O . ALA A 1 92 ? 13.671 -2.806 -21.896 1.00 91.56 92 ALA A O 1
ATOM 672 N N . THR A 1 93 ? 15.327 -1.429 -22.492 1.00 92.50 93 THR A N 1
ATOM 673 C CA . THR A 1 93 ? 16.386 -2.277 -21.927 1.00 92.50 93 THR A CA 1
ATOM 674 C C . THR A 1 93 ? 16.263 -2.336 -20.406 1.00 92.50 93 THR A C 1
ATOM 676 O O . THR A 1 93 ? 16.245 -1.309 -19.735 1.00 92.50 93 THR A O 1
ATOM 679 N N . VAL A 1 94 ? 16.189 -3.538 -19.834 1.00 93.94 94 VAL A N 1
ATOM 680 C CA . VAL A 1 94 ? 16.114 -3.713 -18.376 1.00 93.94 94 VAL A CA 1
ATOM 681 C C . VAL A 1 94 ? 17.514 -3.657 -17.774 1.00 93.94 94 VAL A C 1
ATOM 683 O O . VAL A 1 94 ? 18.307 -4.574 -17.975 1.00 93.94 94 VAL A O 1
ATOM 686 N N . GLU A 1 95 ? 17.796 -2.627 -16.981 1.00 92.50 95 GLU A N 1
ATOM 687 C CA . GLU A 1 95 ? 19.066 -2.513 -16.251 1.00 92.50 95 GLU A CA 1
ATOM 688 C C . GLU A 1 95 ? 19.023 -3.250 -14.916 1.00 92.50 95 GLU A C 1
ATOM 690 O O . GLU A 1 95 ? 19.965 -3.939 -14.521 1.00 92.50 95 GLU A O 1
ATOM 695 N N . SER A 1 96 ? 17.907 -3.119 -14.199 1.00 92.12 96 SER A N 1
ATOM 696 C CA . SER A 1 96 ? 17.732 -3.762 -12.905 1.00 92.12 96 SER A CA 1
ATOM 697 C C . SER A 1 96 ? 16.284 -4.174 -12.684 1.00 92.12 96 SER A C 1
ATOM 699 O O . SER A 1 96 ? 15.344 -3.502 -13.109 1.00 92.12 96 SER A O 1
ATOM 701 N N . ARG A 1 97 ? 16.091 -5.304 -12.001 1.00 94.06 97 ARG A N 1
ATOM 702 C CA . ARG A 1 97 ? 14.773 -5.793 -11.600 1.00 94.06 97 ARG A CA 1
ATOM 703 C C . ARG A 1 97 ? 14.859 -6.448 -10.234 1.00 94.06 97 ARG A C 1
ATOM 705 O O . ARG A 1 97 ? 15.644 -7.366 -10.024 1.00 94.06 97 ARG A O 1
ATOM 712 N N . THR A 1 98 ? 13.999 -6.019 -9.318 1.00 93.50 98 THR A N 1
ATOM 713 C CA . THR A 1 98 ? 13.852 -6.624 -7.991 1.00 93.50 98 THR A CA 1
ATOM 714 C C . THR A 1 98 ? 12.392 -6.955 -7.730 1.00 93.50 98 THR A C 1
ATOM 716 O O . THR A 1 98 ? 11.500 -6.176 -8.048 1.00 93.50 98 THR A O 1
ATOM 719 N N . GLN A 1 99 ? 12.141 -8.106 -7.112 1.00 94.50 99 GLN A N 1
ATOM 720 C CA . GLN A 1 99 ? 10.818 -8.504 -6.646 1.00 94.50 99 GLN A CA 1
ATOM 721 C C . GLN A 1 99 ? 10.902 -8.911 -5.179 1.00 94.50 99 GLN A C 1
ATOM 723 O O . GLN A 1 99 ? 11.823 -9.614 -4.766 1.00 94.50 99 GLN A O 1
ATOM 728 N N . ARG A 1 100 ? 9.923 -8.476 -4.389 1.00 92.94 100 ARG A N 1
ATOM 729 C CA . ARG A 1 100 ? 9.794 -8.812 -2.973 1.00 92.94 100 ARG A CA 1
ATOM 730 C C . ARG A 1 100 ? 8.403 -9.346 -2.686 1.00 92.94 100 ARG A C 1
ATOM 732 O O . ARG A 1 100 ? 7.412 -9.001 -3.332 1.00 92.94 100 ARG A O 1
ATOM 739 N N . SER A 1 101 ? 8.332 -10.236 -1.712 1.00 94.00 101 SER A N 1
ATOM 740 C CA . SER A 1 101 ? 7.077 -10.758 -1.192 1.00 94.00 101 SER A CA 1
ATOM 741 C C . SER A 1 101 ? 7.185 -10.866 0.317 1.00 94.00 101 SER A C 1
ATOM 743 O O . SER A 1 101 ? 8.198 -11.337 0.830 1.00 94.00 101 SER A O 1
ATOM 745 N N . GLN A 1 102 ? 6.159 -10.401 1.017 1.00 92.69 102 GLN A N 1
ATOM 746 C CA . GLN A 1 102 ? 6.102 -10.415 2.469 1.00 92.69 102 GLN A CA 1
ATOM 747 C C . GLN A 1 102 ? 4.791 -11.052 2.914 1.00 92.69 102 GLN A C 1
ATOM 749 O O . GLN A 1 102 ? 3.713 -10.586 2.552 1.00 92.69 102 GLN A O 1
ATOM 754 N N . ASP A 1 103 ? 4.883 -12.116 3.708 1.00 93.44 103 ASP A N 1
ATOM 755 C CA . ASP A 1 103 ? 3.714 -12.701 4.354 1.00 93.44 103 ASP A CA 1
ATOM 756 C C . ASP A 1 103 ? 3.293 -11.814 5.536 1.00 93.44 103 ASP A C 1
ATOM 758 O O . ASP A 1 103 ? 4.059 -11.585 6.473 1.00 93.44 103 ASP A O 1
ATOM 762 N N . VAL A 1 104 ? 2.074 -11.284 5.467 1.00 93.56 104 VAL A N 1
ATOM 763 C CA . VAL A 1 104 ? 1.456 -10.433 6.490 1.00 93.56 104 VAL A CA 1
ATOM 764 C C . VAL A 1 104 ? 0.236 -11.103 7.130 1.00 93.56 104 VAL A C 1
ATOM 766 O O . VAL A 1 104 ? -0.538 -10.445 7.828 1.00 93.56 104 VAL A O 1
ATOM 769 N N . THR A 1 105 ? 0.062 -12.414 6.930 1.00 93.06 105 THR A N 1
ATOM 770 C CA . THR A 1 105 ? -1.078 -13.197 7.435 1.00 93.06 105 THR A CA 1
ATOM 771 C C . THR A 1 105 ? -1.196 -13.083 8.948 1.00 93.06 105 THR A C 1
ATOM 773 O O . THR A 1 105 ? -2.257 -12.723 9.458 1.00 93.06 105 THR A O 1
ATOM 776 N N . GLN A 1 106 ? -0.091 -13.290 9.670 1.00 92.94 106 GLN A N 1
ATOM 777 C CA . GLN A 1 106 ? -0.077 -13.191 11.130 1.00 92.94 106 GLN A CA 1
ATOM 778 C C . GLN A 1 106 ? -0.474 -11.790 11.610 1.00 92.94 106 GLN A C 1
ATOM 780 O O . GLN A 1 106 ? -1.263 -11.661 12.546 1.00 92.94 106 GLN A O 1
ATOM 785 N N . GLY A 1 107 ? 0.035 -10.738 10.962 1.00 92.56 107 GLY A N 1
ATOM 786 C CA . GLY A 1 107 ? -0.305 -9.355 11.304 1.00 92.56 107 GLY A CA 1
ATOM 787 C C . GLY A 1 107 ? -1.787 -9.054 11.075 1.00 92.56 107 GLY A C 1
ATOM 788 O O . GLY A 1 107 ? -2.432 -8.444 11.925 1.00 92.56 107 GLY A O 1
ATOM 789 N N . PHE A 1 108 ? -2.349 -9.545 9.969 1.00 94.69 108 PHE A N 1
ATOM 790 C CA . PHE A 1 108 ? -3.762 -9.384 9.639 1.00 94.69 108 PHE A CA 1
ATOM 791 C C . PHE A 1 108 ? -4.682 -10.085 10.649 1.00 94.69 108 PHE A C 1
ATOM 793 O O . PHE A 1 108 ? -5.582 -9.443 11.190 1.00 94.69 108 PHE A O 1
ATOM 800 N N . VAL A 1 109 ? -4.425 -11.363 10.955 1.00 95.06 109 VAL A N 1
ATOM 801 C CA . VAL A 1 109 ? -5.192 -12.133 11.954 1.00 95.06 109 VAL A CA 1
ATOM 802 C C . VAL A 1 109 ? -5.078 -11.486 13.335 1.00 95.06 109 VAL A C 1
ATOM 804 O O . VAL A 1 109 ? -6.083 -11.230 13.993 1.00 95.06 109 VAL A O 1
ATOM 807 N N . THR A 1 110 ? -3.867 -11.096 13.741 1.00 95.94 110 THR A N 1
ATOM 808 C CA . THR A 1 110 ? -3.644 -10.408 15.023 1.00 95.94 110 THR A CA 1
ATOM 809 C C . THR A 1 110 ? -4.440 -9.100 15.113 1.00 95.94 110 THR A C 1
ATOM 811 O O . THR A 1 110 ? -5.028 -8.793 16.153 1.00 95.94 110 THR A O 1
ATOM 814 N N . ALA A 1 111 ? -4.480 -8.312 14.035 1.00 95.94 111 ALA A N 1
ATOM 815 C CA . ALA A 1 111 ? -5.248 -7.071 13.992 1.00 95.94 111 ALA A CA 1
ATOM 816 C C . ALA A 1 111 ? -6.765 -7.322 14.083 1.00 95.94 111 ALA A C 1
ATOM 818 O O . ALA A 1 111 ? -7.464 -6.555 14.750 1.00 95.94 111 ALA A O 1
ATOM 819 N N . GLN A 1 112 ? -7.269 -8.397 13.466 1.00 95.81 112 GLN A N 1
ATOM 820 C CA . GLN A 1 112 ? -8.670 -8.816 13.574 1.00 95.81 112 GLN A CA 1
ATOM 821 C C . GLN A 1 112 ? -9.041 -9.211 15.007 1.00 95.81 112 GLN A C 1
ATOM 823 O O . GLN A 1 112 ? -9.985 -8.649 15.562 1.00 95.81 112 GLN A O 1
ATOM 828 N N . ASP A 1 113 ? -8.243 -10.061 15.653 1.00 97.88 113 ASP A N 1
ATOM 829 C CA . ASP A 1 113 ? -8.479 -10.466 17.042 1.00 97.88 113 ASP A CA 1
ATOM 830 C C . ASP A 1 113 ? -8.502 -9.261 17.991 1.00 97.88 113 ASP A C 1
ATOM 832 O O . ASP A 1 113 ? -9.341 -9.148 18.890 1.00 97.88 113 ASP A O 1
ATOM 836 N N . ARG A 1 114 ? -7.571 -8.319 17.796 1.00 97.88 114 ARG A N 1
ATOM 837 C CA . ARG A 1 114 ? -7.532 -7.068 18.566 1.00 97.88 114 ARG A CA 1
ATOM 838 C C . ARG A 1 114 ? -8.772 -6.217 18.324 1.00 97.88 114 ARG A C 1
ATOM 840 O O . ARG A 1 114 ? -9.290 -5.631 19.274 1.00 97.88 114 ARG A O 1
ATOM 847 N N . LEU A 1 115 ? -9.253 -6.144 17.083 1.00 98.44 115 LEU A N 1
ATOM 848 C CA . LEU A 1 115 ? -10.453 -5.386 16.739 1.00 98.44 115 LEU A CA 1
ATOM 849 C C . LEU A 1 115 ? -11.682 -5.956 17.450 1.00 98.44 115 LEU A C 1
ATOM 851 O O . LEU A 1 115 ? -12.487 -5.191 17.987 1.00 98.44 115 LEU A O 1
ATOM 855 N N . ASP A 1 116 ? -11.818 -7.276 17.492 1.00 98.06 116 ASP A N 1
ATOM 856 C CA . ASP A 1 116 ? -12.961 -7.919 18.133 1.00 98.06 116 ASP A CA 1
ATOM 857 C C . ASP A 1 116 ? -12.929 -7.760 19.655 1.00 98.06 116 ASP A C 1
ATOM 859 O O . ASP A 1 116 ? -13.954 -7.417 20.256 1.00 98.06 116 ASP A O 1
ATOM 863 N N . ARG A 1 117 ? -11.744 -7.851 20.276 1.00 98.19 117 ARG A N 1
ATOM 864 C CA . ARG A 1 117 ? -11.560 -7.500 21.695 1.00 98.19 117 ARG A CA 1
ATOM 865 C C . ARG A 1 117 ? -11.936 -6.039 21.973 1.00 98.19 117 ARG A C 1
ATOM 867 O O . ARG A 1 117 ? -12.744 -5.782 22.867 1.00 98.19 117 ARG A O 1
ATOM 874 N N . ALA A 1 118 ? -11.444 -5.090 21.173 1.00 98.12 118 ALA A N 1
ATOM 875 C CA . ALA A 1 118 ? -11.748 -3.663 21.335 1.00 98.12 118 ALA A CA 1
ATOM 876 C C . ALA A 1 118 ? -13.248 -3.352 21.145 1.00 98.12 118 ALA A C 1
ATOM 878 O O . ALA A 1 118 ? -13.828 -2.525 21.851 1.00 98.12 118 ALA A O 1
ATOM 879 N N . ARG A 1 119 ? -13.927 -4.046 20.222 1.00 98.50 119 ARG A N 1
ATOM 880 C CA . ARG A 1 119 ? -15.386 -3.943 20.043 1.00 98.50 119 ARG A CA 1
ATOM 881 C C . ARG A 1 119 ? -16.151 -4.483 21.246 1.00 98.50 119 ARG A C 1
ATOM 883 O O . ARG A 1 119 ? -17.137 -3.864 21.655 1.00 98.50 119 ARG A O 1
ATOM 890 N N . ALA A 1 120 ? -15.721 -5.614 21.804 1.00 98.38 120 ALA A N 1
ATOM 891 C CA . ALA A 1 120 ? -16.327 -6.195 22.997 1.00 98.38 120 ALA A CA 1
ATOM 892 C C . ALA A 1 120 ? -16.183 -5.259 24.209 1.00 98.38 120 ALA A C 1
ATOM 894 O O . ALA A 1 120 ? -17.166 -5.025 24.920 1.00 98.38 120 ALA A O 1
ATOM 895 N N . GLU A 1 121 ? -15.004 -4.658 24.387 1.00 97.94 121 GLU A N 1
ATOM 896 C CA . GLU A 1 121 ? -14.745 -3.640 25.406 1.00 97.94 121 GLU A CA 1
ATOM 897 C C . GLU A 1 121 ? -15.643 -2.415 25.216 1.00 97.94 121 GLU A C 1
ATOM 899 O O . GLU A 1 121 ? -16.380 -2.047 26.130 1.00 97.94 121 GLU A O 1
ATOM 904 N N . ARG A 1 122 ? -15.698 -1.851 24.002 1.00 98.31 122 ARG A N 1
ATOM 905 C CA . ARG A 1 122 ? -16.593 -0.730 23.674 1.00 98.31 122 ARG A CA 1
ATOM 906 C C . ARG A 1 122 ? -18.053 -1.048 24.009 1.00 98.31 122 ARG A C 1
ATOM 908 O O . ARG A 1 122 ? -18.750 -0.229 24.603 1.00 98.31 122 ARG A O 1
ATOM 915 N N . LYS A 1 123 ? -18.524 -2.251 23.661 1.00 98.38 123 LYS A N 1
ATOM 916 C CA . LYS A 1 123 ? -19.886 -2.715 23.978 1.00 98.38 123 LYS A CA 1
ATOM 917 C C . LYS A 1 123 ? -20.099 -2.840 25.491 1.00 98.38 123 LYS A C 1
ATOM 919 O O . LYS A 1 123 ? -21.200 -2.592 25.970 1.00 98.38 123 LYS A O 1
ATOM 924 N N . SER A 1 124 ? -19.081 -3.259 26.243 1.00 98.06 124 SER A N 1
ATOM 925 C CA . SER A 1 124 ? -19.114 -3.329 27.710 1.00 98.06 124 SER A CA 1
ATOM 926 C C . SER A 1 124 ? -19.196 -1.937 28.340 1.00 98.06 124 SER A C 1
ATOM 928 O O . SER A 1 124 ? -20.048 -1.709 29.196 1.00 98.06 124 SER A O 1
ATOM 930 N N . LEU A 1 125 ? -18.380 -0.991 27.864 1.00 97.94 125 LEU A N 1
ATOM 931 C CA . LEU A 1 125 ? -18.383 0.404 28.309 1.00 97.94 125 LEU A CA 1
ATOM 932 C C . LEU A 1 125 ? -19.730 1.086 28.047 1.00 97.94 125 LEU A C 1
ATOM 934 O O . LEU A 1 125 ? -20.251 1.738 28.946 1.00 97.94 125 LEU A O 1
ATOM 938 N N . LEU A 1 126 ? -20.334 0.868 26.873 1.00 97.38 126 LEU A N 1
ATOM 939 C CA . LEU A 1 126 ? -21.689 1.349 26.566 1.00 97.38 126 LEU A CA 1
ATOM 940 C C . LEU A 1 126 ? -22.723 0.821 27.569 1.00 97.38 126 LEU A C 1
ATOM 942 O O . LEU A 1 126 ? -23.447 1.606 28.171 1.00 97.38 126 LEU A O 1
ATOM 946 N N . ARG A 1 127 ? -22.723 -0.492 27.833 1.00 97.44 127 ARG A N 1
ATOM 947 C CA . ARG A 1 127 ? -23.635 -1.107 28.815 1.00 97.44 127 ARG A CA 1
ATOM 948 C C . ARG A 1 127 ? -23.438 -0.572 30.235 1.00 97.44 127 ARG A C 1
ATOM 950 O O . ARG A 1 127 ? -24.395 -0.525 31.001 1.00 97.44 127 ARG A O 1
ATOM 957 N N . ARG A 1 128 ? -22.205 -0.243 30.629 1.00 96.88 128 ARG A N 1
ATOM 958 C CA . ARG A 1 128 ? -21.924 0.367 31.940 1.00 96.88 128 ARG A CA 1
ATOM 959 C C . ARG A 1 128 ? -22.409 1.812 31.982 1.00 96.88 128 ARG A C 1
ATOM 961 O O . ARG A 1 128 ? -23.022 2.203 32.961 1.00 96.88 128 ARG A O 1
ATOM 968 N N . LEU A 1 129 ? -22.203 2.567 30.902 1.00 96.06 129 LEU A N 1
ATOM 969 C CA . LEU A 1 129 ? -22.655 3.952 30.785 1.00 96.06 129 LEU A CA 1
ATOM 970 C C . LEU A 1 129 ? -24.186 4.069 30.851 1.00 96.06 129 LEU A C 1
ATOM 972 O O . LEU A 1 129 ? -24.684 5.003 31.466 1.00 96.06 129 LEU A O 1
ATOM 976 N N . GLU A 1 130 ? -24.921 3.110 30.280 1.00 95.69 130 GLU A N 1
ATOM 977 C CA . GLU A 1 130 ? -26.391 3.018 30.378 1.00 95.69 130 GLU A CA 1
ATOM 978 C C . GLU A 1 130 ? -26.904 2.837 31.817 1.00 95.69 130 GLU A C 1
ATOM 980 O O . GLU A 1 130 ? -28.049 3.173 32.097 1.00 95.69 130 GLU A O 1
ATOM 985 N N . ARG A 1 131 ? -26.074 2.300 32.721 1.00 95.88 131 ARG A N 1
ATOM 986 C CA . ARG A 1 131 ? -26.409 2.054 34.135 1.00 95.88 131 ARG A CA 1
ATOM 987 C C . ARG A 1 131 ? -25.724 3.034 35.095 1.00 95.88 131 ARG A C 1
ATOM 989 O O . ARG A 1 131 ? -25.738 2.795 36.293 1.00 95.88 131 ARG A O 1
ATOM 996 N N . ALA A 1 132 ? -25.051 4.065 34.586 1.00 94.62 132 ALA A N 1
ATOM 997 C CA . ALA A 1 132 ? -24.275 4.971 35.424 1.00 94.62 132 ALA A CA 1
ATOM 998 C C . ALA A 1 132 ? -25.199 5.944 36.171 1.00 94.62 132 ALA A C 1
ATOM 1000 O O . ALA A 1 132 ? -25.866 6.769 35.547 1.00 94.62 132 ALA A O 1
ATOM 1001 N N . ASP A 1 133 ? -25.172 5.894 37.502 1.00 91.06 133 ASP A N 1
ATOM 1002 C CA . ASP A 1 133 ? -26.040 6.711 38.363 1.00 91.06 133 ASP A CA 1
ATOM 1003 C C . ASP A 1 133 ? -25.428 8.087 38.690 1.00 91.06 133 ASP A C 1
ATOM 1005 O O . ASP A 1 133 ? -26.122 9.018 39.102 1.00 91.06 133 ASP A O 1
ATOM 1009 N N . SER A 1 134 ? -24.111 8.248 38.493 1.00 95.19 134 SER A N 1
ATOM 1010 C CA . SER A 1 134 ? -23.376 9.480 38.800 1.00 95.19 134 SER A CA 1
ATOM 1011 C C . SER A 1 134 ? -22.864 10.195 37.550 1.00 95.19 134 SER A C 1
ATOM 1013 O O . SER A 1 134 ? -22.218 9.604 36.683 1.00 95.19 134 SER A O 1
ATOM 1015 N N . GLY A 1 135 ? -23.016 11.523 37.508 1.00 92.81 135 GLY A N 1
ATOM 1016 C CA . GLY A 1 135 ? -22.444 12.356 36.445 1.00 92.81 135 GLY A CA 1
ATOM 1017 C C . GLY A 1 135 ? -20.913 12.266 36.341 1.00 92.81 135 GLY A C 1
ATOM 1018 O O . GLY A 1 135 ? -20.356 12.413 35.253 1.00 92.81 135 GLY A O 1
ATOM 1019 N N . ASN A 1 136 ? -20.205 11.987 37.441 1.00 95.06 136 ASN A N 1
ATOM 1020 C CA . ASN A 1 136 ? -18.750 11.790 37.420 1.00 95.06 136 ASN A CA 1
ATOM 1021 C C . ASN A 1 136 ? -18.366 10.452 36.780 1.00 95.06 136 ASN A C 1
ATOM 1023 O O . ASN A 1 136 ? -17.453 10.407 35.951 1.00 95.06 136 ASN A O 1
ATOM 1027 N N . GLU A 1 137 ? -19.093 9.390 37.124 1.00 95.44 137 GLU A N 1
ATOM 1028 C CA . GLU A 1 137 ? -18.925 8.062 36.538 1.00 95.44 137 GLU A CA 1
ATOM 1029 C C . GLU A 1 137 ? -19.243 8.082 35.040 1.00 95.44 137 GLU A C 1
ATOM 1031 O O . GLU A 1 137 ? -18.410 7.676 34.228 1.00 95.44 137 GLU A O 1
ATOM 1036 N N . ALA A 1 138 ? -20.379 8.671 34.655 1.00 96.38 138 ALA A N 1
ATOM 1037 C CA . ALA A 1 138 ? -20.775 8.818 33.260 1.00 96.38 138 ALA A CA 1
ATOM 1038 C C . ALA A 1 138 ? -19.725 9.590 32.442 1.00 96.38 138 ALA A C 1
ATOM 1040 O O . ALA A 1 138 ? -19.370 9.181 31.334 1.00 96.38 138 ALA A O 1
ATOM 1041 N N . ARG A 1 139 ? -19.163 10.680 32.989 1.00 97.12 139 ARG A N 1
ATOM 1042 C CA . ARG A 1 139 ? -18.063 11.415 32.338 1.00 97.12 139 ARG A CA 1
ATOM 1043 C C . ARG A 1 139 ? -16.805 10.560 32.175 1.00 97.12 139 ARG A C 1
ATOM 1045 O O . ARG A 1 139 ? -16.148 10.661 31.143 1.00 97.12 139 ARG A O 1
ATOM 1052 N N . SER A 1 140 ? -16.458 9.738 33.165 1.00 96.94 140 SER A N 1
ATOM 1053 C CA . SER A 1 140 ? -15.300 8.835 33.087 1.00 96.94 140 SER A CA 1
ATOM 1054 C C . SER A 1 140 ? -15.490 7.747 32.029 1.00 96.94 140 SER A C 1
ATOM 1056 O O . SER A 1 140 ? -14.619 7.553 31.179 1.00 96.94 140 SER A O 1
ATOM 1058 N N . LEU A 1 141 ? -16.658 7.100 32.020 1.00 97.75 141 LEU A N 1
ATOM 1059 C CA . LEU A 1 141 ? -17.011 6.069 31.046 1.00 97.75 141 LEU A CA 1
ATOM 1060 C C . LEU A 1 141 ? -17.057 6.617 29.617 1.00 97.75 141 LEU A C 1
ATOM 1062 O O . LEU A 1 141 ? -16.586 5.943 28.708 1.00 97.75 141 LEU A O 1
ATOM 1066 N N . ARG A 1 142 ? -17.542 7.850 29.408 1.00 97.12 142 ARG A N 1
ATOM 1067 C CA . ARG A 1 142 ? -17.492 8.519 28.094 1.00 97.12 142 ARG A CA 1
ATOM 1068 C C . ARG A 1 142 ? -16.061 8.687 27.586 1.00 97.12 142 ARG A C 1
ATOM 1070 O O . ARG A 1 142 ? -15.786 8.305 26.457 1.00 97.12 142 ARG A O 1
ATOM 1077 N N . ARG A 1 143 ? -15.128 9.144 28.432 1.00 97.94 143 ARG A N 1
ATOM 1078 C CA . ARG A 1 143 ? -13.709 9.251 28.039 1.00 97.94 143 ARG A CA 1
ATOM 1079 C C . ARG A 1 143 ? -13.116 7.897 27.646 1.00 97.94 143 ARG A C 1
ATOM 1081 O O . ARG A 1 143 ? -12.417 7.803 26.644 1.00 97.94 143 ARG A O 1
ATOM 1088 N N . GLN A 1 144 ? -13.401 6.843 28.412 1.00 97.62 144 GLN A N 1
ATOM 1089 C CA . GLN A 1 144 ? -12.941 5.488 28.077 1.00 97.62 144 GLN A CA 1
ATOM 1090 C C . GLN A 1 144 ? -13.574 4.983 26.776 1.00 97.62 144 GLN A C 1
ATOM 1092 O O . GLN A 1 144 ? -12.905 4.363 25.952 1.00 97.62 144 GLN A O 1
ATOM 1097 N N . LEU A 1 145 ? -14.855 5.284 26.563 1.00 98.06 145 LEU A N 1
ATOM 1098 C CA . LEU A 1 145 ? -15.568 4.934 25.344 1.00 98.06 145 LEU A CA 1
ATOM 1099 C C . LEU A 1 145 ? -14.975 5.630 24.112 1.00 98.06 145 LEU A C 1
ATOM 1101 O O . LEU A 1 145 ? -14.874 5.000 23.056 1.00 98.06 145 LEU A O 1
ATOM 1105 N N . ASP A 1 146 ? -14.559 6.890 24.241 1.00 98.00 146 ASP A N 1
ATOM 1106 C CA . ASP A 1 146 ? -13.895 7.636 23.170 1.00 98.00 146 ASP A CA 1
ATOM 1107 C C . ASP A 1 146 ? -12.563 6.982 22.783 1.00 98.00 146 ASP A C 1
ATOM 1109 O O . ASP A 1 146 ? -12.299 6.778 21.594 1.00 98.00 146 ASP A O 1
ATOM 1113 N N . LEU A 1 147 ? -11.768 6.567 23.777 1.00 97.94 147 LEU A N 1
ATOM 1114 C CA . LEU A 1 147 ? -10.510 5.842 23.569 1.00 97.94 147 LEU A CA 1
ATOM 1115 C C . LEU A 1 147 ? -10.741 4.486 22.888 1.00 97.94 147 LEU A C 1
ATOM 1117 O O . LEU A 1 147 ? -10.132 4.204 21.855 1.00 97.94 147 LEU A O 1
ATOM 1121 N N . ALA A 1 148 ? -11.675 3.677 23.396 1.00 97.69 148 ALA A N 1
ATOM 1122 C CA . ALA A 1 148 ? -12.023 2.390 22.791 1.00 97.69 148 ALA A CA 1
ATOM 1123 C C . ALA A 1 148 ? -12.545 2.560 21.352 1.00 97.69 148 ALA A C 1
ATOM 1125 O O . ALA A 1 148 ? -12.236 1.772 20.456 1.00 97.69 148 ALA A O 1
ATOM 1126 N N . SER A 1 149 ? -13.313 3.620 21.091 1.00 98.06 149 SER A N 1
ATOM 1127 C CA . SER A 1 149 ? -13.815 3.935 19.751 1.00 98.06 149 SER A CA 1
ATOM 1128 C C . SER A 1 149 ? -12.702 4.368 18.799 1.00 98.06 149 SER A C 1
ATOM 1130 O O . SER A 1 149 ? -12.729 3.991 17.625 1.00 98.06 149 SER A O 1
ATOM 1132 N N . ALA A 1 150 ? -11.723 5.135 19.282 1.00 98.56 150 ALA A N 1
ATOM 1133 C CA . ALA A 1 150 ? -10.539 5.493 18.512 1.00 98.56 150 ALA A CA 1
ATOM 1134 C C . ALA A 1 150 ? -9.705 4.255 18.156 1.00 98.56 150 ALA A C 1
ATOM 1136 O O . ALA A 1 150 ? -9.336 4.101 16.991 1.00 98.56 150 ALA A O 1
ATOM 1137 N N . GLU A 1 151 ? -9.496 3.335 19.102 1.00 98.00 151 GLU A N 1
ATOM 1138 C CA . GLU A 1 151 ? -8.754 2.093 18.853 1.00 98.00 151 GLU A CA 1
ATOM 1139 C C . GLU A 1 151 ? -9.464 1.199 17.828 1.00 98.00 151 GLU A C 1
ATOM 1141 O O . GLU A 1 151 ? -8.833 0.717 16.886 1.00 98.00 151 GLU A O 1
ATOM 1146 N N . VAL A 1 152 ? -10.793 1.058 17.919 1.00 98.62 152 VAL A N 1
ATOM 1147 C CA . VAL A 1 152 ? -11.590 0.350 16.900 1.00 98.62 152 VAL A CA 1
ATOM 1148 C C . VAL A 1 152 ? -11.381 0.965 15.513 1.00 98.62 152 VAL A C 1
ATOM 1150 O O . VAL A 1 152 ? -11.113 0.234 14.560 1.00 98.62 152 VAL A O 1
ATOM 1153 N N . ARG A 1 153 ? -11.461 2.297 15.375 1.00 98.56 153 ARG A N 1
ATOM 1154 C CA . ARG A 1 153 ? -11.241 2.967 14.079 1.00 98.56 153 ARG A CA 1
ATOM 1155 C C . ARG A 1 153 ? -9.819 2.753 13.559 1.00 98.56 153 ARG A C 1
ATOM 1157 O O . ARG A 1 153 ? -9.646 2.505 12.364 1.00 98.56 153 ARG A O 1
ATOM 1164 N N . ARG A 1 154 ? -8.819 2.824 14.444 1.00 98.50 154 ARG A N 1
ATOM 1165 C CA . ARG A 1 154 ? -7.405 2.609 14.112 1.00 98.50 154 ARG A CA 1
ATOM 1166 C C . ARG A 1 154 ? -7.178 1.195 13.573 1.00 98.50 154 ARG A C 1
ATOM 1168 O O . ARG A 1 154 ? -6.647 1.056 12.473 1.00 98.50 154 ARG A O 1
ATOM 1175 N N . LEU A 1 155 ? -7.645 0.173 14.296 1.00 98.38 155 LEU A N 1
ATOM 1176 C CA . LEU A 1 155 ? -7.524 -1.240 13.913 1.00 98.38 155 LEU A CA 1
ATOM 1177 C C . LEU A 1 155 ? -8.285 -1.558 12.622 1.00 98.38 155 LEU A C 1
ATOM 1179 O O . LEU A 1 155 ? -7.769 -2.253 11.751 1.00 98.38 155 LEU A O 1
ATOM 1183 N N . GLN A 1 156 ? -9.481 -0.994 12.436 1.00 98.25 156 GLN A N 1
ATOM 1184 C CA . GLN A 1 156 ? -10.204 -1.125 11.167 1.00 98.25 156 GLN A CA 1
ATOM 1185 C C . GLN A 1 156 ? -9.421 -0.521 9.996 1.00 98.25 156 GLN A C 1
ATOM 1187 O O . GLN A 1 156 ? -9.407 -1.097 8.911 1.00 98.25 156 GLN A O 1
ATOM 1192 N N . GLY A 1 157 ? -8.780 0.634 10.198 1.00 98.31 157 GLY A N 1
ATOM 1193 C CA . GLY A 1 157 ? -7.909 1.238 9.191 1.00 98.31 157 GLY A CA 1
ATOM 1194 C C . GLY A 1 157 ? -6.690 0.375 8.876 1.00 98.31 157 GLY A C 1
ATOM 1195 O O . GLY A 1 157 ? -6.339 0.218 7.713 1.00 98.31 157 GLY A O 1
ATOM 1196 N N . GLU A 1 158 ? -6.077 -0.219 9.895 1.00 97.31 158 GLU A N 1
ATOM 1197 C CA . GLU A 1 158 ? -4.941 -1.133 9.748 1.00 97.31 158 GLU A CA 1
ATOM 1198 C C . GLU A 1 158 ? -5.297 -2.377 8.922 1.00 97.31 158 GLU A C 1
ATOM 1200 O O . GLU A 1 158 ? -4.614 -2.674 7.943 1.00 97.31 158 GLU A O 1
ATOM 1205 N N . ILE A 1 159 ? -6.419 -3.031 9.237 1.00 97.38 159 ILE A N 1
ATOM 1206 C CA . ILE A 1 159 ? -6.929 -4.187 8.485 1.00 97.38 159 ILE A CA 1
ATOM 1207 C C . ILE A 1 159 ? -7.209 -3.817 7.025 1.00 97.38 159 ILE A C 1
ATOM 1209 O O . ILE A 1 159 ? -6.833 -4.569 6.127 1.00 97.38 159 ILE A O 1
ATOM 1213 N N . ARG A 1 160 ? -7.834 -2.656 6.767 1.00 96.81 160 ARG A N 1
ATOM 1214 C CA . ARG A 1 160 ? -8.075 -2.185 5.391 1.00 96.81 160 ARG A CA 1
ATOM 1215 C C . ARG A 1 160 ? -6.771 -1.995 4.621 1.00 96.81 160 ARG A C 1
ATOM 1217 O O . ARG A 1 160 ? -6.651 -2.532 3.528 1.00 96.81 160 ARG A O 1
ATOM 1224 N N . ARG A 1 161 ? -5.776 -1.322 5.213 1.00 95.44 161 ARG A N 1
ATOM 1225 C CA . ARG A 1 161 ? -4.467 -1.109 4.570 1.00 95.44 161 ARG A CA 1
ATOM 1226 C C . ARG A 1 161 ? -3.750 -2.423 4.257 1.00 95.44 161 ARG A C 1
ATOM 1228 O O . ARG A 1 161 ? -3.207 -2.568 3.169 1.00 95.44 161 ARG A O 1
ATOM 1235 N N . LEU A 1 162 ? -3.751 -3.389 5.179 1.00 94.50 162 LEU A N 1
ATOM 1236 C CA . LEU A 1 162 ? -3.175 -4.719 4.927 1.00 94.50 162 LEU A CA 1
ATOM 1237 C C . LEU A 1 162 ? -3.939 -5.472 3.826 1.00 94.50 162 LEU A C 1
ATOM 1239 O O . LEU A 1 162 ? -3.335 -6.136 2.985 1.00 94.50 162 LEU A O 1
ATOM 1243 N N . GLY A 1 163 ? -5.265 -5.336 3.796 1.00 93.88 163 GLY A N 1
ATOM 1244 C CA . GLY A 1 163 ? -6.098 -5.863 2.718 1.00 93.88 163 GLY A CA 1
ATOM 1245 C C . GLY A 1 163 ? -5.726 -5.273 1.356 1.00 93.88 163 GLY A C 1
ATOM 1246 O O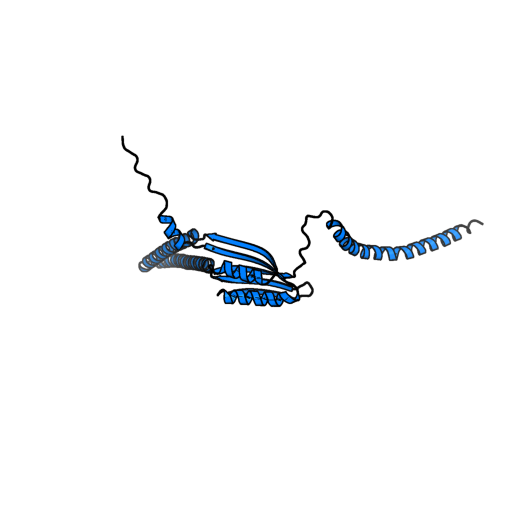 . GLY A 1 163 ? -5.511 -6.020 0.409 1.00 93.88 163 GLY A O 1
ATOM 1247 N N . GLU A 1 164 ? -5.578 -3.952 1.265 1.00 93.19 164 GLU A N 1
ATOM 1248 C CA . GLU A 1 164 ? -5.189 -3.259 0.030 1.00 93.19 164 GLU A CA 1
ATOM 1249 C C . GLU A 1 164 ? -3.784 -3.660 -0.445 1.00 93.19 164 GLU A C 1
ATOM 1251 O O . GLU A 1 164 ? -3.620 -3.999 -1.616 1.00 93.19 164 GLU A O 1
ATOM 1256 N N . ARG A 1 165 ? -2.797 -3.719 0.464 1.00 92.62 165 ARG A N 1
ATOM 1257 C CA . ARG A 1 165 ? -1.405 -4.135 0.171 1.00 92.62 165 ARG A CA 1
ATOM 1258 C C . ARG A 1 165 ? -1.278 -5.581 -0.315 1.00 92.62 165 ARG A C 1
ATOM 1260 O O . ARG A 1 165 ? -0.296 -5.935 -0.955 1.00 92.62 165 ARG A O 1
ATOM 1267 N N . THR A 1 166 ? -2.243 -6.434 0.020 1.00 94.50 166 THR A N 1
ATOM 1268 C CA . THR A 1 166 ? -2.260 -7.840 -0.422 1.00 94.50 166 THR A CA 1
ATOM 1269 C C . THR A 1 166 ? -3.114 -8.047 -1.671 1.00 94.50 166 THR A C 1
ATOM 1271 O O . THR A 1 166 ? -2.872 -8.978 -2.434 1.00 94.50 166 THR A O 1
ATOM 1274 N N . ALA A 1 167 ? -4.091 -7.170 -1.915 1.00 94.31 167 ALA A N 1
ATOM 1275 C CA . ALA A 1 167 ? -4.901 -7.185 -3.129 1.00 94.31 167 ALA A CA 1
ATOM 1276 C C . ALA A 1 167 ? -4.145 -6.615 -4.340 1.00 94.31 167 ALA A C 1
ATOM 1278 O O . ALA A 1 167 ? -4.264 -7.149 -5.447 1.00 94.31 167 ALA A O 1
ATOM 1279 N N . PHE A 1 168 ? -3.354 -5.562 -4.124 1.00 95.88 168 PHE A N 1
ATOM 1280 C CA . PHE A 1 168 ? -2.572 -4.889 -5.155 1.00 95.88 168 PHE A CA 1
ATOM 1281 C C . PHE A 1 168 ? -1.081 -4.976 -4.852 1.00 95.88 168 PHE A C 1
ATOM 1283 O O . PHE A 1 168 ? -0.652 -4.727 -3.729 1.00 95.88 168 PHE A O 1
ATOM 1290 N N . ALA A 1 169 ? -0.298 -5.288 -5.876 1.00 96.31 169 ALA A N 1
ATOM 1291 C CA . ALA A 1 169 ? 1.144 -5.154 -5.845 1.00 96.31 169 ALA A CA 1
ATOM 1292 C C . ALA A 1 169 ? 1.552 -3.735 -6.253 1.00 96.31 169 ALA A C 1
ATOM 1294 O O . ALA A 1 169 ? 0.945 -3.157 -7.158 1.00 96.31 169 ALA A O 1
ATOM 1295 N N . SER A 1 170 ? 2.588 -3.201 -5.604 1.00 96.25 170 SER A N 1
ATOM 1296 C CA . SER A 1 170 ? 3.222 -1.942 -6.017 1.00 96.25 170 SER A CA 1
ATOM 1297 C C . SER A 1 170 ? 4.390 -2.227 -6.958 1.00 96.25 170 SER A C 1
ATOM 1299 O O . SER A 1 170 ? 5.188 -3.133 -6.701 1.00 96.25 170 SER A O 1
ATOM 1301 N N . ILE A 1 171 ? 4.475 -1.474 -8.050 1.00 97.25 171 ILE A N 1
ATOM 1302 C CA . ILE A 1 171 ? 5.584 -1.517 -8.997 1.00 97.25 171 ILE A CA 1
ATOM 1303 C C . ILE A 1 171 ? 6.178 -0.116 -9.084 1.00 97.25 171 ILE A C 1
ATOM 1305 O O . ILE A 1 171 ? 5.493 0.820 -9.489 1.00 97.25 171 ILE A O 1
ATOM 1309 N N . SER A 1 172 ? 7.452 0.013 -8.732 1.00 97.44 172 SER A N 1
ATOM 1310 C CA . SER A 1 172 ? 8.232 1.226 -8.969 1.00 97.44 172 SER A CA 1
ATOM 1311 C C . SER A 1 172 ? 8.993 1.075 -10.280 1.00 97.44 172 SER A C 1
ATOM 1313 O O . SER A 1 172 ? 9.806 0.161 -10.417 1.00 97.44 172 SER A O 1
ATOM 1315 N N . VAL A 1 173 ? 8.723 1.947 -11.243 1.00 97.00 173 VAL A N 1
ATOM 1316 C CA . VAL A 1 173 ? 9.423 1.974 -12.528 1.00 97.00 173 VAL A CA 1
ATOM 1317 C C . VAL A 1 173 ? 10.270 3.229 -12.575 1.00 97.00 173 VAL A C 1
ATOM 1319 O O . VAL A 1 173 ? 9.740 4.334 -12.463 1.00 97.00 173 VAL A O 1
ATOM 1322 N N . THR A 1 174 ? 11.569 3.050 -12.760 1.00 95.69 174 THR A N 1
ATOM 1323 C CA . THR A 1 174 ? 12.493 4.138 -13.065 1.00 95.69 174 THR A CA 1
ATOM 1324 C C . THR A 1 174 ? 12.856 4.042 -14.536 1.00 95.69 174 THR A C 1
ATOM 1326 O O . THR A 1 174 ? 13.181 2.962 -15.022 1.00 95.69 174 THR A O 1
ATOM 1329 N N . LEU A 1 175 ? 12.750 5.156 -15.247 1.00 93.62 175 LEU A N 1
ATOM 1330 C CA . LEU A 1 175 ? 13.108 5.287 -16.647 1.00 93.62 175 LEU A CA 1
ATOM 1331 C C . LEU A 1 175 ? 14.289 6.245 -16.746 1.00 93.62 175 LEU A C 1
ATOM 1333 O O . LEU A 1 175 ? 14.190 7.398 -16.325 1.00 93.62 175 LEU A O 1
ATOM 1337 N N . GLU A 1 176 ? 15.388 5.766 -17.302 1.00 91.25 176 GLU A N 1
ATOM 1338 C CA . GLU A 1 176 ? 16.626 6.518 -17.467 1.00 91.25 176 GLU A CA 1
ATOM 1339 C C . GLU A 1 176 ? 17.035 6.511 -18.941 1.00 91.25 176 GLU A C 1
ATOM 1341 O O . GLU A 1 176 ? 16.613 5.658 -19.733 1.00 91.25 176 GLU A O 1
ATOM 1346 N N . LYS A 1 177 ? 17.836 7.503 -19.326 1.00 87.94 177 LYS A N 1
ATOM 1347 C CA . LYS A 1 177 ? 18.482 7.507 -20.634 1.00 87.94 177 LYS A CA 1
ATOM 1348 C C . LYS A 1 177 ? 19.500 6.378 -20.667 1.00 87.94 177 LYS A C 1
ATOM 1350 O O . LYS A 1 177 ? 20.304 6.260 -19.748 1.00 87.94 177 LYS A O 1
ATOM 1355 N N . ASP A 1 178 ? 19.487 5.593 -21.739 1.00 82.75 178 ASP A N 1
ATOM 1356 C CA . ASP A 1 178 ? 20.522 4.592 -21.974 1.00 82.75 178 ASP A CA 1
ATOM 1357 C C . ASP A 1 178 ? 21.889 5.288 -22.042 1.00 82.75 178 ASP A C 1
ATOM 1359 O O . ASP A 1 178 ? 22.198 6.020 -22.987 1.00 82.75 178 ASP A O 1
ATOM 1363 N N . GLY A 1 179 ? 22.678 5.108 -20.982 1.00 65.56 179 GLY A N 1
ATOM 1364 C CA . GLY A 1 179 ? 24.027 5.649 -20.863 1.00 65.56 179 GLY A CA 1
ATOM 1365 C C . GLY A 1 179 ? 25.058 4.874 -21.682 1.00 65.56 179 GLY A C 1
ATOM 1366 O O . GLY A 1 179 ? 26.229 5.241 -21.664 1.00 65.56 179 GLY A O 1
ATOM 1367 N N . GLY A 1 180 ? 24.652 3.810 -22.386 1.00 52.22 180 GLY A N 1
ATOM 1368 C CA . GLY A 1 180 ? 25.564 2.909 -23.069 1.00 52.22 180 GLY A CA 1
ATOM 1369 C C . GLY A 1 180 ? 26.380 2.114 -22.055 1.00 52.22 180 GLY A C 1
ATOM 1370 O O . GLY A 1 180 ? 27.535 2.427 -21.781 1.00 52.22 180 GLY A O 1
ATOM 1371 N N . SER A 1 181 ? 25.803 1.044 -21.507 1.00 44.12 181 SER A N 1
ATOM 1372 C CA . SER A 1 181 ? 26.565 0.076 -20.708 1.00 44.12 181 SER A CA 1
ATOM 1373 C C . SER A 1 181 ? 27.494 -0.755 -21.601 1.00 44.12 181 SER A C 1
ATOM 1375 O O . SER A 1 181 ? 27.222 -1.902 -21.943 1.00 44.12 181 SER A O 1
ATOM 1377 N N . GLY A 1 182 ? 28.627 -0.155 -21.956 1.00 43.69 182 GLY A N 1
ATOM 1378 C CA . GLY A 1 182 ? 29.851 -0.812 -22.389 1.00 43.69 182 GLY A CA 1
ATOM 1379 C C . GLY A 1 182 ? 30.963 -0.568 -21.373 1.00 43.69 182 GLY A C 1
ATOM 1380 O O . GLY A 1 182 ? 32.024 -0.095 -21.744 1.00 43.69 182 GLY A O 1
ATOM 1381 N N . ALA A 1 183 ? 30.723 -0.830 -20.086 1.00 42.25 183 ALA A N 1
ATOM 1382 C CA . ALA A 1 183 ? 31.777 -0.806 -19.074 1.00 42.25 183 ALA A CA 1
ATOM 1383 C C . ALA A 1 183 ? 31.443 -1.776 -17.937 1.00 42.25 183 ALA A C 1
ATOM 1385 O O . ALA A 1 183 ? 30.863 -1.422 -16.913 1.00 42.25 183 ALA A O 1
ATOM 1386 N N . SER A 1 184 ? 31.845 -3.035 -18.110 1.00 38.66 184 SER A N 1
ATOM 1387 C CA . SER A 1 184 ? 32.176 -3.852 -16.943 1.00 38.66 184 SER A CA 1
ATOM 1388 C C . SER A 1 184 ? 33.359 -3.193 -16.225 1.00 38.66 184 SER A C 1
ATOM 1390 O O . SER A 1 184 ? 34.383 -2.970 -16.872 1.00 38.66 184 SER A O 1
ATOM 1392 N N . PRO A 1 185 ? 33.309 -2.946 -14.904 1.00 44.72 185 PRO A N 1
ATOM 1393 C CA . PRO A 1 185 ? 34.503 -2.620 -14.137 1.00 44.72 185 PRO A CA 1
ATOM 1394 C C . PRO A 1 185 ? 35.310 -3.916 -13.957 1.00 44.72 185 PRO A C 1
ATOM 1396 O O . PRO A 1 185 ? 35.276 -4.570 -12.918 1.00 44.72 185 PRO A O 1
ATOM 1399 N N . GLY A 1 186 ? 35.965 -4.341 -15.036 1.00 45.31 186 GLY A N 1
ATOM 1400 C CA . GLY A 1 186 ? 36.724 -5.588 -15.130 1.00 45.31 186 GLY A CA 1
ATOM 1401 C C . GLY A 1 186 ? 37.912 -5.527 -16.093 1.00 45.31 186 GLY A C 1
ATOM 1402 O O . GLY A 1 186 ? 38.618 -6.521 -16.238 1.00 45.31 186 GLY A O 1
ATOM 1403 N N . GLY A 1 187 ? 38.171 -4.376 -16.718 1.00 41.16 187 GLY A N 1
ATOM 1404 C CA . GLY A 1 187 ? 39.349 -4.133 -17.543 1.00 41.16 187 GLY A CA 1
ATOM 1405 C C . GLY A 1 187 ? 40.224 -3.052 -16.921 1.00 41.16 187 GLY A C 1
ATOM 1406 O O . GLY A 1 187 ? 39.946 -1.867 -17.053 1.00 41.16 187 GLY A O 1
ATOM 1407 N N . VAL A 1 188 ? 41.335 -3.441 -16.292 1.00 51.41 188 VAL A N 1
ATOM 1408 C CA . VAL A 1 188 ? 42.396 -2.531 -15.803 1.00 51.41 188 VAL A CA 1
ATOM 1409 C C . VAL A 1 188 ? 43.066 -1.694 -16.914 1.00 51.41 188 VAL A C 1
ATOM 1411 O O . VAL A 1 188 ? 43.988 -0.934 -16.636 1.00 51.41 188 VAL A O 1
ATOM 1414 N N . GLN A 1 189 ? 42.613 -1.820 -18.164 1.00 52.94 189 GLN A N 1
ATOM 1415 C CA . GLN A 1 189 ? 43.139 -1.111 -19.328 1.00 52.94 189 GLN A CA 1
ATOM 1416 C C . GLN A 1 189 ? 42.298 0.122 -19.723 1.00 52.94 189 GLN A C 1
ATOM 1418 O O . GLN A 1 189 ? 42.858 1.053 -20.286 1.00 52.94 189 GLN A O 1
ATOM 1423 N N . GLU A 1 190 ? 40.998 0.172 -19.398 1.00 50.94 190 GLU A N 1
ATOM 1424 C CA . GLU A 1 190 ? 40.087 1.264 -19.818 1.00 50.94 190 GLU A CA 1
ATOM 1425 C C . GLU A 1 190 ? 39.963 2.392 -18.779 1.00 50.94 190 GLU A C 1
ATOM 1427 O O . GLU A 1 190 ? 39.510 3.487 -19.092 1.00 50.94 190 GLU A O 1
ATOM 1432 N N . GLY A 1 191 ? 40.470 2.183 -17.559 1.00 47.06 191 GLY A N 1
ATOM 1433 C CA . GLY A 1 191 ? 40.607 3.240 -16.549 1.00 47.06 191 GLY A CA 1
ATOM 1434 C C . GLY A 1 191 ? 41.744 4.237 -16.815 1.00 47.06 191 GLY A C 1
ATOM 1435 O O . GLY A 1 191 ? 41.991 5.096 -15.974 1.00 47.06 191 GLY A O 1
ATOM 1436 N N . LEU A 1 192 ? 42.470 4.116 -17.933 1.00 54.31 192 LEU A N 1
ATOM 1437 C CA . LEU A 1 192 ? 43.585 5.006 -18.281 1.00 54.31 192 LEU A CA 1
ATOM 1438 C C . LEU A 1 192 ? 43.177 6.131 -19.244 1.00 54.31 192 LEU A C 1
ATOM 1440 O O . LEU A 1 192 ? 43.757 7.213 -19.160 1.00 54.31 192 LEU A O 1
ATOM 1444 N N . ASP A 1 193 ? 42.157 5.930 -20.083 1.00 54.38 193 ASP A N 1
ATOM 1445 C CA . ASP A 1 193 ? 41.725 6.945 -21.054 1.00 54.38 193 ASP A CA 1
ATOM 1446 C C . ASP A 1 193 ? 40.769 7.978 -20.427 1.00 54.38 193 ASP A C 1
ATOM 1448 O O . ASP A 1 193 ? 40.885 9.172 -20.715 1.00 54.38 193 ASP A O 1
ATOM 1452 N N . ASP A 1 194 ? 39.930 7.579 -19.463 1.00 49.81 194 ASP A N 1
ATOM 1453 C CA . ASP A 1 194 ? 39.020 8.488 -18.736 1.00 49.81 194 ASP A CA 1
ATOM 1454 C C . ASP A 1 194 ? 39.744 9.389 -17.703 1.00 49.81 194 ASP A C 1
ATOM 1456 O O . ASP A 1 194 ? 39.264 10.452 -17.293 1.00 49.81 194 ASP A O 1
ATOM 1460 N N . LEU A 1 195 ? 40.988 9.033 -17.355 1.00 49.22 195 LEU A N 1
ATOM 1461 C CA . LEU A 1 195 ? 41.897 9.903 -16.602 1.00 49.22 195 LEU A CA 1
ATOM 1462 C C . LEU A 1 195 ? 42.482 11.031 -17.468 1.00 49.22 195 LEU A C 1
ATOM 1464 O O . LEU A 1 195 ? 42.942 12.029 -16.922 1.00 49.22 195 LEU A O 1
ATOM 1468 N N . THR A 1 196 ? 42.459 10.934 -18.802 1.00 54.91 196 THR A N 1
ATOM 1469 C CA . THR A 1 196 ? 43.006 11.998 -19.667 1.00 54.91 196 THR A CA 1
ATOM 1470 C C . THR A 1 196 ? 42.003 13.120 -19.954 1.00 54.91 196 THR A C 1
ATOM 1472 O O . THR A 1 196 ? 42.414 14.274 -20.087 1.00 54.91 196 THR A O 1
ATOM 1475 N N . GLY A 1 197 ? 40.696 12.828 -19.958 1.00 50.53 197 GLY A N 1
ATOM 1476 C CA . GLY A 1 197 ? 39.637 13.829 -20.157 1.00 50.53 197 GLY A CA 1
ATOM 1477 C C . GLY A 1 197 ? 39.372 14.701 -18.924 1.00 50.53 197 GLY A C 1
ATOM 1478 O O . GLY A 1 197 ? 39.215 15.915 -19.038 1.00 50.53 197 GLY A O 1
ATOM 1479 N N . SER A 1 198 ? 39.423 14.112 -17.727 1.00 45.28 198 SER A N 1
ATOM 1480 C CA . SER A 1 198 ? 39.172 14.799 -16.449 1.00 45.28 198 SER A CA 1
ATOM 1481 C C . SER A 1 198 ? 40.406 15.511 -15.857 1.00 45.28 198 SER A C 1
ATOM 1483 O O . SER A 1 198 ? 40.286 16.292 -14.911 1.00 45.28 198 SER A O 1
ATOM 1485 N N . LEU A 1 199 ? 41.593 15.336 -16.454 1.00 47.41 199 LEU A N 1
ATOM 1486 C CA . LEU A 1 199 ? 42.796 16.121 -16.135 1.00 47.41 199 LEU A CA 1
ATOM 1487 C C . LEU A 1 199 ? 42.921 17.420 -16.955 1.00 47.41 199 LEU A C 1
ATOM 1489 O O . LEU A 1 199 ? 43.665 18.316 -16.557 1.00 47.41 199 LEU A O 1
ATOM 1493 N N . LEU A 1 200 ? 42.197 17.581 -18.068 1.00 49.19 200 LEU A N 1
ATOM 1494 C CA . LEU A 1 200 ? 42.386 18.731 -18.967 1.00 49.19 200 LEU A CA 1
ATOM 1495 C C . LEU A 1 200 ? 41.485 19.944 -18.682 1.00 49.19 200 LEU A C 1
ATOM 1497 O O . LEU A 1 200 ? 41.817 21.044 -19.127 1.00 49.19 200 LEU A O 1
ATOM 1501 N N . GLU A 1 201 ? 40.446 19.825 -17.851 1.00 45.72 201 GLU A N 1
ATOM 1502 C CA . GLU A 1 201 ? 39.714 21.009 -17.363 1.00 45.72 201 GLU A CA 1
ATOM 1503 C C . GLU A 1 201 ? 40.408 21.729 -16.191 1.00 45.72 201 GLU A C 1
ATOM 1505 O O . GLU A 1 201 ? 40.163 22.914 -15.961 1.00 45.72 201 GLU A O 1
ATOM 1510 N N . SER A 1 202 ? 41.369 21.093 -15.509 1.00 44.53 202 SER A N 1
ATOM 1511 C CA . SER A 1 202 ? 42.193 21.765 -14.487 1.00 44.53 202 SER A CA 1
ATOM 1512 C C . SER A 1 202 ? 43.415 22.506 -15.066 1.00 44.53 202 SER A C 1
ATOM 1514 O O . SER A 1 202 ? 43.946 23.417 -14.424 1.00 44.53 202 SER A O 1
ATOM 1516 N N . VAL A 1 203 ? 43.814 22.234 -16.317 1.00 46.72 203 VAL A N 1
ATOM 1517 C CA . VAL A 1 203 ? 44.924 22.949 -16.986 1.00 46.72 203 VAL A CA 1
ATOM 1518 C C . VAL A 1 203 ? 44.513 24.351 -17.469 1.00 46.72 203 VAL A C 1
ATOM 1520 O O . VAL A 1 203 ? 45.349 25.257 -17.524 1.00 46.72 203 VAL A O 1
ATOM 1523 N N . ASN A 1 204 ? 43.227 24.599 -17.737 1.00 46.75 204 ASN A N 1
ATOM 1524 C CA . ASN A 1 204 ? 42.789 25.880 -18.307 1.00 46.75 204 ASN A CA 1
ATOM 1525 C C . ASN A 1 204 ? 42.655 27.025 -17.272 1.00 46.75 204 ASN A C 1
ATOM 1527 O O . ASN A 1 204 ? 42.652 28.203 -17.636 1.00 46.75 204 ASN A O 1
ATOM 1531 N N . ILE A 1 205 ? 42.628 26.711 -15.969 1.00 49.66 205 ILE A N 1
ATOM 1532 C CA . ILE A 1 205 ? 42.758 27.713 -14.891 1.00 49.66 205 ILE A CA 1
ATOM 1533 C C . ILE A 1 205 ? 44.239 27.968 -14.557 1.00 49.66 205 ILE A C 1
ATOM 1535 O O . ILE A 1 205 ? 44.623 29.113 -14.312 1.00 49.66 205 ILE A O 1
ATOM 1539 N N . ALA A 1 206 ? 45.102 26.948 -14.638 1.00 49.66 206 ALA A N 1
ATOM 1540 C CA . ALA A 1 206 ? 46.540 27.097 -14.393 1.00 49.66 206 ALA A CA 1
ATOM 1541 C C . ALA A 1 206 ? 47.238 27.970 -15.458 1.00 49.66 206 ALA A C 1
ATOM 1543 O O . ALA A 1 206 ? 48.096 28.793 -15.129 1.00 49.66 206 ALA A O 1
ATOM 1544 N N . LEU A 1 207 ? 46.832 27.868 -16.731 1.00 50.69 207 LEU A N 1
ATOM 1545 C CA . LEU A 1 207 ? 47.457 28.635 -17.815 1.00 50.69 207 LEU A CA 1
ATOM 1546 C C . LEU A 1 207 ? 47.041 30.122 -17.843 1.00 50.69 207 LEU A C 1
ATOM 1548 O O . LEU A 1 207 ? 47.811 30.965 -18.305 1.00 50.69 207 LEU A O 1
ATOM 1552 N N . ARG A 1 208 ? 45.885 30.488 -17.264 1.00 47.44 208 ARG A N 1
ATOM 1553 C CA . ARG A 1 208 ? 45.486 31.902 -17.093 1.00 47.44 208 ARG A CA 1
ATOM 1554 C C . ARG A 1 208 ? 46.325 32.655 -16.055 1.00 47.44 208 ARG A C 1
ATOM 1556 O O . ARG A 1 208 ? 46.421 33.875 -16.149 1.00 47.44 208 ARG A O 1
ATOM 1563 N N . LEU A 1 209 ? 46.987 31.962 -15.124 1.00 45.88 209 LEU A N 1
ATOM 1564 C CA . LEU A 1 209 ? 47.929 32.587 -14.185 1.00 45.88 209 LEU A CA 1
ATOM 1565 C C . LEU A 1 209 ? 49.350 32.717 -14.765 1.00 45.88 209 LEU A C 1
ATOM 1567 O O . LEU A 1 209 ? 50.072 33.647 -14.406 1.00 45.88 209 LEU A O 1
ATOM 1571 N N . LEU A 1 210 ? 49.742 31.854 -15.712 1.00 49.25 210 LE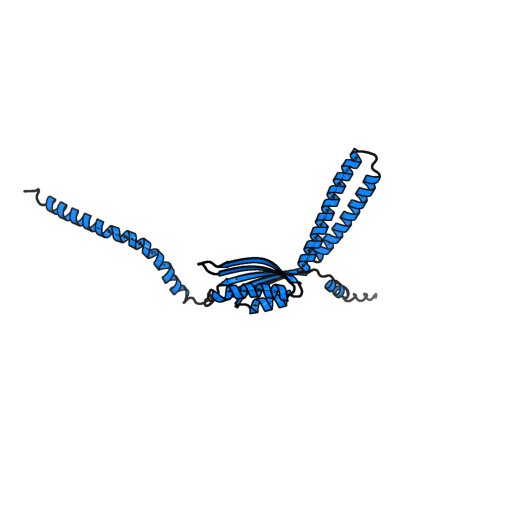U A N 1
ATOM 1572 C CA . LEU A 1 210 ? 51.072 31.910 -16.334 1.00 49.25 210 LEU A CA 1
ATOM 1573 C C . LEU A 1 210 ? 51.195 33.022 -17.396 1.00 49.25 210 LEU A C 1
ATOM 1575 O O . LEU A 1 210 ? 52.268 33.602 -17.563 1.00 49.25 210 LEU A O 1
ATOM 1579 N N . GLY A 1 211 ? 50.090 33.393 -18.055 1.00 54.16 211 GLY A N 1
ATOM 1580 C CA . GLY A 1 211 ? 50.055 34.488 -19.036 1.00 54.16 211 GLY A CA 1
ATOM 1581 C C . GLY A 1 211 ? 50.350 35.886 -18.465 1.00 54.16 211 GLY A C 1
ATOM 1582 O O . GLY A 1 211 ? 50.786 36.762 -19.209 1.00 54.16 211 GLY A O 1
ATOM 1583 N N . LEU A 1 212 ? 50.181 36.103 -17.153 1.00 50.62 212 LEU A N 1
ATOM 1584 C CA . LEU A 1 212 ? 50.462 37.392 -16.499 1.00 50.62 212 LEU A CA 1
ATOM 1585 C C . LEU A 1 212 ? 51.918 37.519 -16.002 1.00 50.62 212 LEU A C 1
ATOM 1587 O O . LEU A 1 212 ? 52.413 38.629 -15.814 1.00 50.62 212 LEU A O 1
ATOM 1591 N N . LEU A 1 213 ? 52.639 36.408 -15.820 1.00 53.97 213 LEU A N 1
ATOM 1592 C CA . LEU A 1 213 ? 54.004 36.411 -15.268 1.00 53.97 213 LEU A CA 1
ATOM 1593 C C . LEU A 1 213 ? 55.087 36.763 -16.300 1.00 53.97 213 LEU A C 1
ATOM 1595 O O . LEU A 1 213 ? 56.099 37.369 -15.948 1.00 53.97 213 LEU A O 1
ATOM 1599 N N . ILE A 1 214 ? 54.863 36.449 -17.577 1.00 62.69 214 ILE A N 1
ATOM 1600 C CA . ILE A 1 214 ? 55.789 36.770 -18.675 1.00 62.69 214 ILE A CA 1
ATOM 1601 C C . ILE A 1 214 ? 55.972 38.293 -18.871 1.00 62.69 214 ILE A C 1
ATOM 1603 O O . ILE A 1 214 ? 57.122 38.739 -18.931 1.00 62.69 214 ILE A O 1
ATOM 1607 N N . PRO A 1 215 ? 54.915 39.133 -18.906 1.00 61.00 215 PRO A N 1
ATOM 1608 C CA . PRO A 1 215 ? 55.102 40.580 -19.025 1.00 61.00 215 PRO A CA 1
ATOM 1609 C C . PRO A 1 215 ? 55.742 41.215 -17.778 1.00 61.00 215 PRO A C 1
ATOM 1611 O O . PRO A 1 215 ? 56.550 42.133 -17.914 1.00 61.00 215 PRO A O 1
ATOM 1614 N N . VAL A 1 216 ? 55.468 40.707 -16.569 1.00 68.06 216 VAL A N 1
ATOM 1615 C CA . VAL A 1 216 ? 56.097 41.213 -15.330 1.00 68.06 216 VAL A CA 1
ATOM 1616 C C . VAL A 1 216 ? 57.586 40.849 -15.272 1.00 68.06 216 VAL A C 1
ATOM 1618 O O . VAL A 1 216 ? 58.412 41.690 -14.914 1.00 68.06 216 VAL A O 1
ATOM 1621 N N . GLY A 1 217 ? 57.956 39.638 -15.700 1.00 68.81 217 GLY A N 1
ATOM 1622 C CA . GLY A 1 217 ? 59.356 39.217 -15.805 1.00 68.81 217 GLY A CA 1
ATOM 1623 C C . GLY A 1 217 ? 60.170 40.072 -16.785 1.00 68.81 217 GLY A C 1
ATOM 1624 O O . GLY A 1 217 ? 61.302 40.450 -16.478 1.00 68.81 217 GLY A O 1
ATOM 1625 N N . LEU A 1 218 ? 59.580 40.456 -17.925 1.00 74.06 218 LEU A N 1
ATOM 1626 C CA . LEU A 1 218 ? 6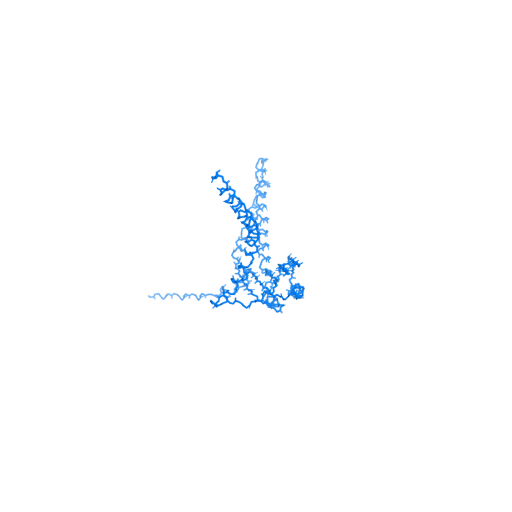0.214 41.367 -18.887 1.00 74.06 218 LEU A CA 1
ATOM 1627 C C . LEU A 1 218 ? 60.417 42.779 -18.321 1.00 74.06 2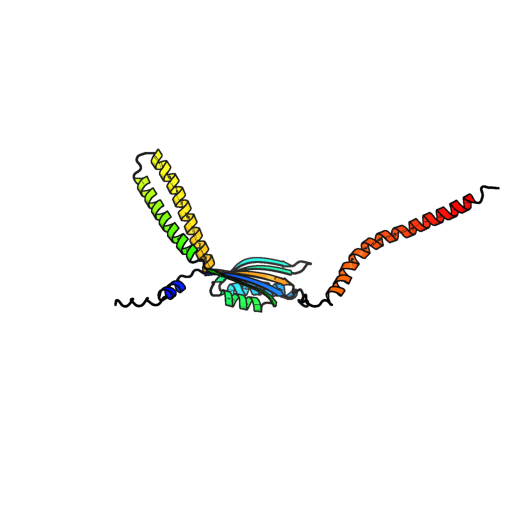18 LEU A C 1
ATOM 1629 O O . LEU A 1 218 ? 61.467 43.378 -18.555 1.00 74.06 218 LEU A O 1
ATOM 1633 N N . LEU A 1 219 ? 59.468 43.296 -17.536 1.00 72.94 219 LEU A N 1
ATOM 1634 C CA . LEU A 1 219 ? 59.604 44.608 -16.895 1.00 72.94 219 LEU A CA 1
ATOM 1635 C C . LEU A 1 219 ? 60.716 44.628 -15.835 1.00 72.94 219 LEU A C 1
ATOM 1637 O O . LEU A 1 219 ? 61.489 45.585 -15.784 1.00 72.94 219 LEU A O 1
ATOM 1641 N N . VAL A 1 220 ? 60.859 43.562 -15.039 1.00 77.19 220 VAL A N 1
ATOM 1642 C CA . VAL A 1 220 ? 61.949 43.442 -14.052 1.00 77.19 220 VAL A CA 1
ATOM 1643 C C . VAL A 1 220 ? 63.314 43.350 -14.741 1.00 77.19 220 VAL A C 1
ATOM 1645 O O . VAL A 1 220 ? 64.272 43.981 -14.294 1.00 77.19 220 VAL A O 1
ATOM 1648 N N . LEU A 1 221 ? 63.413 42.625 -15.858 1.00 75.44 221 LEU A N 1
ATOM 1649 C CA . LEU A 1 221 ? 64.660 42.501 -16.616 1.00 75.44 221 LEU A CA 1
ATOM 1650 C C . LEU A 1 221 ? 65.066 43.833 -17.270 1.00 75.44 221 LEU A C 1
ATOM 1652 O O . LEU A 1 221 ? 66.236 44.221 -17.228 1.00 75.44 221 LEU A O 1
ATOM 1656 N N . LEU A 1 222 ? 64.098 44.579 -17.807 1.00 78.31 222 LEU A N 1
ATOM 1657 C CA . LEU A 1 222 ? 64.342 45.897 -18.391 1.00 78.31 222 LEU A CA 1
ATOM 1658 C C . LEU A 1 222 ? 64.766 46.909 -17.310 1.00 78.31 222 LEU A C 1
ATOM 1660 O O . LEU A 1 222 ? 65.732 47.642 -17.512 1.00 78.31 222 LEU A O 1
ATOM 1664 N N . PHE A 1 223 ? 64.152 46.866 -16.122 1.00 77.94 223 PHE A N 1
ATOM 1665 C CA . PHE A 1 223 ? 64.558 47.688 -14.976 1.00 77.94 223 PHE A CA 1
ATOM 1666 C C . PHE 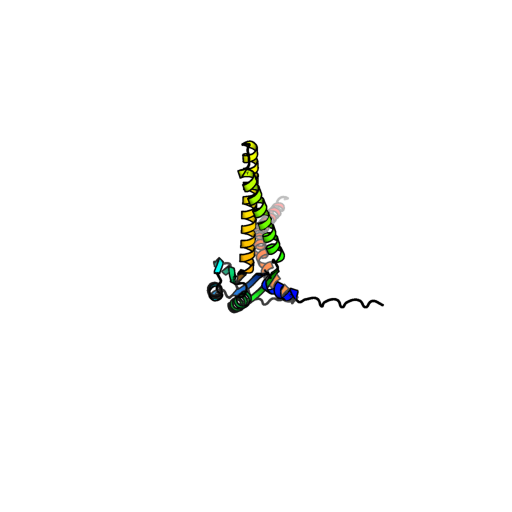A 1 223 ? 65.946 47.308 -14.427 1.00 77.94 223 PHE A C 1
ATOM 1668 O O . PHE A 1 223 ? 66.739 48.176 -14.069 1.00 77.94 223 PHE A O 1
ATOM 1675 N N . TRP A 1 224 ? 66.295 46.018 -14.405 1.00 79.19 224 TRP A N 1
ATOM 1676 C CA . TRP A 1 224 ? 67.615 45.561 -13.961 1.00 79.19 224 TRP A CA 1
ATOM 1677 C C . TRP A 1 224 ? 68.732 46.005 -14.912 1.00 79.19 224 TRP A C 1
ATOM 1679 O O . TRP A 1 224 ? 69.793 46.434 -14.460 1.00 79.19 224 TRP A O 1
ATOM 1689 N N . THR A 1 225 ? 68.506 45.953 -16.228 1.00 79.88 225 THR A N 1
ATOM 1690 C CA . THR A 1 225 ? 69.517 46.384 -17.210 1.00 79.88 225 THR A CA 1
ATOM 1691 C C . THR A 1 225 ? 69.761 47.892 -17.173 1.00 79.88 225 THR A C 1
ATOM 1693 O O . THR A 1 225 ? 70.922 48.305 -17.208 1.00 79.88 225 THR A O 1
ATOM 1696 N N . THR A 1 226 ? 68.720 48.715 -17.007 1.00 74.31 226 THR A N 1
ATOM 1697 C CA . THR A 1 226 ? 68.869 50.174 -16.871 1.00 74.31 226 THR A CA 1
ATOM 1698 C C . THR A 1 226 ? 69.481 50.565 -15.525 1.00 74.31 226 THR A C 1
ATOM 1700 O O . THR A 1 226 ? 70.380 51.407 -15.490 1.00 74.31 226 THR A O 1
ATOM 1703 N N . TYR A 1 227 ? 69.106 49.896 -14.428 1.00 76.06 227 TYR A N 1
ATOM 1704 C CA . TYR A 1 227 ? 69.718 50.103 -13.111 1.00 76.06 227 TYR A CA 1
ATOM 1705 C C . TYR A 1 227 ? 71.208 49.726 -13.103 1.00 76.06 227 TYR A C 1
ATOM 1707 O O . TYR A 1 227 ? 72.054 50.481 -12.622 1.00 76.06 227 TYR A O 1
ATOM 1715 N N . ARG A 1 228 ? 71.565 48.586 -13.707 1.00 72.38 228 ARG A N 1
ATOM 1716 C CA . ARG A 1 228 ? 72.955 48.113 -13.774 1.00 72.38 228 ARG A CA 1
ATOM 1717 C C . ARG A 1 228 ? 73.817 48.934 -14.734 1.00 72.38 228 ARG A C 1
ATOM 1719 O O . ARG A 1 228 ? 75.024 49.037 -14.523 1.00 72.38 228 ARG A O 1
ATOM 1726 N N . TRP A 1 229 ? 73.215 49.526 -15.763 1.00 64.75 229 TRP A N 1
ATOM 1727 C CA . TRP A 1 229 ? 73.893 50.468 -16.652 1.00 64.75 229 TRP A CA 1
ATOM 1728 C C . TRP A 1 229 ? 74.115 51.826 -15.966 1.00 64.75 229 TRP A C 1
ATOM 1730 O O . TRP A 1 229 ? 75.223 52.357 -16.011 1.00 64.75 229 TRP A O 1
ATOM 1740 N N . SER A 1 230 ? 73.136 52.322 -15.199 1.00 66.00 230 SER A N 1
ATOM 1741 C CA . SER A 1 230 ? 73.287 53.546 -14.399 1.00 66.00 230 SER A CA 1
ATOM 1742 C C . SER A 1 230 ? 74.309 53.406 -13.262 1.00 66.00 230 SER A C 1
ATOM 1744 O O . SER A 1 230 ? 74.981 54.382 -12.930 1.00 66.00 230 SER A O 1
ATOM 1746 N N . ALA A 1 231 ? 74.467 52.215 -12.674 1.00 61.22 231 ALA A N 1
ATOM 1747 C CA . ALA A 1 231 ? 75.451 51.961 -11.617 1.00 61.22 231 ALA A CA 1
ATOM 1748 C C . ALA A 1 231 ? 76.906 51.898 -12.125 1.00 61.22 231 ALA A C 1
ATOM 1750 O O . ALA A 1 231 ? 77.835 51.962 -11.325 1.00 61.22 231 ALA A O 1
ATOM 1751 N N . ARG A 1 232 ? 77.128 51.800 -13.444 1.00 60.94 232 ARG A N 1
ATOM 1752 C CA . ARG A 1 232 ? 78.473 51.785 -14.049 1.00 60.94 232 ARG A CA 1
ATOM 1753 C C . ARG A 1 232 ? 78.998 53.164 -14.452 1.00 60.94 232 ARG A C 1
ATOM 1755 O O . ARG A 1 232 ? 80.164 53.269 -14.806 1.00 60.94 232 ARG A O 1
ATOM 1762 N N . HIS A 1 233 ? 78.184 54.215 -14.346 1.00 59.81 233 HIS A N 1
ATOM 1763 C CA . HIS A 1 233 ? 78.571 55.583 -14.714 1.00 59.81 233 HIS A CA 1
ATOM 1764 C C . HIS A 1 233 ? 78.670 56.552 -13.519 1.00 59.81 233 HIS A C 1
ATOM 1766 O O . HIS A 1 233 ? 78.632 57.762 -13.712 1.00 59.81 233 HIS A O 1
ATOM 1772 N N . ARG A 1 234 ? 78.814 56.051 -12.280 1.00 60.03 234 ARG A N 1
ATOM 1773 C CA . ARG A 1 234 ? 78.963 56.892 -11.068 1.00 60.03 234 ARG A CA 1
ATOM 1774 C C . ARG A 1 234 ? 80.239 56.671 -10.246 1.00 60.03 234 ARG A C 1
ATOM 1776 O O . ARG A 1 234 ? 80.309 57.101 -9.101 1.00 60.03 234 ARG A O 1
ATOM 1783 N N . THR A 1 235 ? 81.267 56.086 -10.847 1.00 57.94 235 THR A N 1
ATOM 1784 C CA . THR A 1 235 ? 82.649 56.204 -10.357 1.00 57.94 235 THR A CA 1
ATOM 1785 C C . THR A 1 235 ? 83.541 56.602 -11.523 1.00 57.94 235 THR A C 1
ATOM 1787 O O . THR A 1 235 ? 84.110 55.752 -12.208 1.00 57.94 235 THR A O 1
ATOM 1790 N N . GLY A 1 236 ? 83.572 57.905 -11.763 1.00 52.47 236 GLY A N 1
ATOM 1791 C CA . GLY A 1 236 ? 84.528 58.642 -12.576 1.00 52.47 236 GLY A CA 1
ATOM 1792 C C . GLY A 1 236 ? 84.654 60.013 -11.941 1.00 52.47 236 GLY A C 1
ATOM 1793 O O . GLY A 1 236 ? 83.578 60.604 -11.694 1.00 52.47 236 GLY A O 1
#

Radius of gyration: 37.43 Å; chains: 1; bounding box: 111×113×68 Å

Secondary structure (DSSP, 8-state):
--PPPPPPPS-STHHHHHHH--EEEEEEEEEEE-TTTHHHHHHHHHHHHHHTT-EEEEEEEEEETTEEEEEEEEEEETTTHHHHHHHHHTSSEEEEEEEEEEE-HHHHHHHHHHHHHHHHHHHHHHHHHTT--SHHHHHHHHHHHHHHHHHHHHHHHHHHHHHHHHHEEEEEEEEEE-------TT-TTGGGTHHHHTTSTTHHHHHHHHHHHHHHHHHHHHHHHHHHHHTTSS--

Sequence (236 aa):
MILPEPVPPPGEDFADGERQRRVERSASITLAAGEDDIGKAAAGIARVAEQRKGYIVSSDLSTGEDGASGSFELRVPARELIAAMADLGDLATVESRTQRSQDVTQGFVTAQDRLDRARAERKSLLRRLERADSGNEARSLRRQLDLASAEVRRLQGEIRRLGERTAFASISVTLEKDGGSGASPGGVQEGLDDLTGSLLESVNIALRLLGLLIPVGLLVLLFWTTYRWSARHRTG